Protein AF-A0AAD9PWH1-F1 (afdb_monomer_lite)

Foldseek 3Di:
DPPVVVVVVVVVVVVVVVVPPDDDDPPVVVVVVVVVVVVVVVVVVVVVVCCVPPVVVVVVVVVVVCCVVVVVVVVVVVVVVVVVVVVVVVVVVVVVVVVVVVVVVVVPCVVVLVVVVVVLVVVVVVVVVVVVVVVVPPPDPPDPPPDDDPPPPPPPPRCPWLAAPPPRDTDPDVVVSVVCCVPPPPPDDDPPPPDD

Radius of gyration: 59.29 Å; chains: 1; bounding box: 141×75×138 Å

Secondary structure (DSSP, 8-state):
--HHHHHHHHHHHHHHHHHT-----HHHHHHHHHHHHHHHHHHHHHHHHHHHHHHHHHHHHHHHHHHHHHHHHHHHHHHHHHHHHHHHHHHHHHHHHHHHHHHHHTT-HHHHHHHHHHHHHHHHHHHHHHHHHHHTT-----SS---S-------------EE-TTT--EESSHHHHHHHIIIII---SSSTTS--

InterPro domains:
  IPR013087 Zinc finger C2H2-type [PS00028] (164-185)
  IPR019320 BLOC-1-related complex subunit 8 [PF10167] (36-135)
  IPR019320 BLOC-1-related complex subunit 8 [PTHR21146] (42-141)

Structure (mmCIF, N/CA/C/O backbone):
data_AF-A0AAD9PWH1-F1
#
_entry.id   AF-A0AAD9PWH1-F1
#
loop_
_atom_site.group_PDB
_atom_site.id
_atom_site.type_symbol
_atom_site.label_atom_id
_atom_site.label_alt_id
_atom_site.label_comp_id
_atom_site.label_asym_id
_atom_site.label_entity_id
_atom_site.label_seq_id
_atom_site.pdbx_PDB_ins_code
_atom_site.Cartn_x
_atom_site.Cartn_y
_atom_site.Cartn_z
_atom_site.occupancy
_atom_site.B_iso_or_equiv
_atom_site.auth_seq_id
_atom_site.auth_comp_id
_atom_site.auth_asym_id
_atom_site.auth_atom_id
_atom_site.pdbx_PDB_model_num
ATOM 1 N N . MET A 1 1 ? 97.676 37.102 -51.996 1.00 52.62 1 MET A N 1
ATOM 2 C CA . MET A 1 1 ? 96.973 36.819 -53.266 1.00 52.62 1 MET A CA 1
ATOM 3 C C . MET A 1 1 ? 95.921 35.715 -53.074 1.00 52.62 1 MET A C 1
ATOM 5 O O . MET A 1 1 ? 95.992 34.700 -53.746 1.00 52.62 1 MET A O 1
ATOM 9 N N . ALA A 1 2 ? 94.963 35.883 -52.151 1.00 52.34 2 ALA A N 1
ATOM 10 C CA . ALA A 1 2 ? 93.937 34.863 -51.864 1.00 52.34 2 ALA A CA 1
ATOM 11 C C . ALA A 1 2 ? 92.522 35.247 -52.355 1.00 52.34 2 ALA A C 1
ATOM 13 O O . ALA A 1 2 ? 91.716 34.369 -52.619 1.00 52.34 2 ALA A O 1
ATOM 14 N N . GLY A 1 3 ? 92.236 36.540 -52.566 1.00 56.44 3 GLY A N 1
ATOM 15 C CA . GLY A 1 3 ? 90.885 37.001 -52.926 1.00 56.44 3 GLY A CA 1
ATOM 16 C C . GLY A 1 3 ? 90.514 36.927 -54.413 1.00 56.44 3 GLY A C 1
ATOM 17 O O . GLY A 1 3 ? 89.341 37.012 -54.747 1.00 56.44 3 GLY A O 1
ATOM 18 N N . ILE A 1 4 ? 91.476 36.765 -55.330 1.00 56.56 4 ILE A N 1
ATOM 19 C CA . ILE A 1 4 ? 91.169 36.709 -56.775 1.00 56.56 4 ILE A CA 1
ATOM 20 C C . ILE A 1 4 ? 90.640 35.317 -57.149 1.00 56.56 4 ILE A C 1
ATOM 22 O O . ILE A 1 4 ? 89.654 35.202 -57.869 1.00 56.56 4 ILE A O 1
ATOM 26 N N . THR A 1 5 ? 91.235 34.258 -56.602 1.00 59.22 5 THR A N 1
ATOM 27 C CA . THR A 1 5 ? 90.824 32.863 -56.817 1.00 59.22 5 THR A CA 1
ATOM 28 C C . THR A 1 5 ? 89.399 32.572 -56.346 1.00 59.22 5 THR A C 1
ATOM 30 O O . THR A 1 5 ? 88.688 31.850 -57.036 1.00 59.22 5 THR A O 1
ATOM 33 N N . GLU A 1 6 ? 88.954 33.178 -55.242 1.00 59.06 6 GLU A N 1
ATOM 34 C CA . GLU A 1 6 ? 87.592 33.010 -54.707 1.00 59.06 6 GLU A CA 1
ATOM 35 C C . GLU A 1 6 ? 86.519 33.687 -55.577 1.00 59.06 6 GLU A C 1
ATOM 37 O O . GLU A 1 6 ? 85.405 33.184 -55.714 1.00 59.06 6 GLU A O 1
ATOM 42 N N . ILE A 1 7 ? 86.859 34.802 -56.232 1.00 60.31 7 ILE A N 1
ATOM 43 C CA . ILE A 1 7 ? 85.944 35.502 -57.146 1.00 60.31 7 ILE A CA 1
ATOM 44 C C . ILE A 1 7 ? 85.762 34.703 -58.444 1.00 60.31 7 ILE A C 1
ATOM 46 O O . ILE A 1 7 ? 84.646 34.606 -58.957 1.00 60.31 7 ILE A O 1
ATOM 50 N N . TYR A 1 8 ? 86.832 34.094 -58.967 1.00 64.19 8 TYR A N 1
ATOM 51 C CA . TYR A 1 8 ? 86.749 33.263 -60.172 1.00 64.19 8 TYR A CA 1
ATOM 52 C C . TYR A 1 8 ? 86.008 31.942 -59.926 1.00 64.19 8 TYR A C 1
ATOM 54 O O . TYR A 1 8 ? 85.241 31.519 -60.792 1.00 64.19 8 TYR A O 1
ATOM 62 N N . THR A 1 9 ? 86.155 31.318 -58.752 1.00 65.75 9 THR A N 1
ATOM 63 C CA . THR A 1 9 ? 85.376 30.120 -58.395 1.00 65.75 9 THR A CA 1
ATOM 64 C C . THR A 1 9 ? 83.902 30.442 -58.161 1.00 65.75 9 THR A C 1
ATOM 66 O O . THR A 1 9 ? 83.045 29.720 -58.670 1.00 65.75 9 THR A O 1
ATOM 69 N N . ALA A 1 10 ? 83.579 31.558 -57.499 1.00 62.75 10 ALA A N 1
ATOM 70 C CA . ALA A 1 10 ? 82.193 32.000 -57.325 1.00 62.75 10 ALA A CA 1
ATOM 71 C C . ALA A 1 10 ? 81.518 32.356 -58.663 1.00 62.75 10 ALA A C 1
ATOM 73 O O . ALA A 1 10 ? 80.352 32.023 -58.883 1.00 62.75 10 ALA A O 1
ATOM 74 N N . LYS A 1 11 ? 82.256 32.977 -59.593 1.00 66.62 11 LYS A N 1
ATOM 75 C CA . LYS A 1 11 ? 81.757 33.265 -60.944 1.00 66.62 11 LYS A CA 1
ATOM 76 C C . LYS A 1 11 ? 81.529 31.989 -61.758 1.00 66.62 11 LYS A C 1
ATOM 78 O O . LYS A 1 11 ? 80.474 31.854 -62.364 1.00 66.62 11 LYS A O 1
ATOM 83 N N . ALA A 1 12 ? 82.444 31.020 -61.694 1.00 62.84 12 ALA A N 1
ATOM 84 C CA . ALA A 1 12 ? 82.275 29.725 -62.355 1.00 62.84 12 ALA A CA 1
ATOM 85 C C . ALA A 1 12 ? 81.075 28.924 -61.806 1.00 62.84 12 ALA A C 1
ATOM 87 O O . ALA A 1 12 ? 80.402 28.236 -62.570 1.00 62.84 12 ALA A O 1
ATOM 88 N N . MET A 1 13 ? 80.772 29.047 -60.508 1.00 62.62 13 MET A N 1
ATOM 89 C CA . MET A 1 13 ? 79.593 28.433 -59.879 1.00 62.62 13 MET A CA 1
ATOM 90 C C . MET A 1 13 ? 78.273 29.132 -60.250 1.00 62.62 13 MET A C 1
ATOM 92 O O . MET A 1 13 ? 77.245 28.475 -60.388 1.00 62.62 13 MET A O 1
ATOM 96 N N . LEU A 1 14 ? 78.275 30.454 -60.441 1.00 60.28 14 LEU A N 1
ATOM 97 C CA . LEU A 1 14 ? 77.092 31.191 -60.909 1.00 60.28 14 LEU A CA 1
ATOM 98 C C . LEU A 1 14 ? 76.838 30.986 -62.411 1.00 60.28 14 LEU A C 1
ATOM 100 O O . LEU A 1 14 ? 75.687 30.860 -62.830 1.00 60.28 14 LEU A O 1
ATOM 104 N N . ASP A 1 15 ? 77.899 30.905 -63.215 1.00 57.50 15 ASP A N 1
ATOM 105 C CA . ASP A 1 15 ? 77.801 30.681 -64.658 1.00 57.50 15 ASP A CA 1
ATOM 106 C C . ASP A 1 15 ? 77.398 29.228 -64.985 1.00 57.50 15 ASP A C 1
ATOM 108 O O . ASP A 1 15 ? 76.622 29.011 -65.920 1.00 57.50 15 ASP A O 1
ATOM 112 N N . SER A 1 16 ? 77.792 28.235 -64.171 1.00 56.09 16 SER A N 1
ATOM 113 C CA . SER A 1 16 ? 77.282 26.856 -64.286 1.00 56.09 16 SER A CA 1
ATOM 114 C C . SER A 1 16 ? 75.793 26.746 -63.934 1.00 56.09 16 SER A C 1
ATOM 116 O O . SER A 1 16 ? 75.057 26.011 -64.594 1.00 56.09 16 SER A O 1
ATOM 118 N N . HIS A 1 17 ? 75.303 27.551 -62.984 1.00 51.53 17 HIS A N 1
ATOM 119 C CA . HIS A 1 17 ? 73.871 27.658 -62.690 1.00 51.53 17 HIS A CA 1
ATOM 120 C C . HIS A 1 17 ? 73.062 28.336 -63.808 1.00 51.53 17 HIS A C 1
ATOM 122 O O . HIS A 1 17 ? 71.867 28.070 -63.939 1.00 51.53 17 HIS A O 1
ATOM 128 N N . ARG A 1 18 ? 73.687 29.178 -64.643 1.00 52.44 18 ARG A N 1
ATOM 129 C CA . ARG A 1 18 ? 73.018 29.878 -65.755 1.00 52.44 18 ARG A CA 1
ATOM 130 C C . ARG A 1 18 ? 73.062 29.104 -67.080 1.00 52.44 18 ARG A C 1
ATOM 132 O O . ARG A 1 18 ? 72.194 29.310 -67.925 1.00 52.44 18 ARG A O 1
ATOM 139 N N . ALA A 1 19 ? 74.024 28.193 -67.251 1.00 53.72 19 ALA A N 1
ATOM 140 C CA . ALA A 1 19 ? 74.192 27.374 -68.457 1.00 53.72 19 ALA A CA 1
ATOM 141 C C . ALA A 1 19 ? 73.288 26.123 -68.514 1.00 53.72 19 ALA A C 1
ATOM 143 O O . ALA A 1 19 ? 73.089 25.569 -69.592 1.00 53.72 19 ALA A O 1
ATOM 144 N N . HIS A 1 20 ? 72.652 25.726 -67.405 1.00 46.78 20 HIS A N 1
ATOM 145 C CA . HIS A 1 20 ? 71.568 24.728 -67.400 1.00 46.78 20 HIS A CA 1
ATOM 146 C C . HIS A 1 20 ? 70.178 25.348 -67.648 1.00 46.78 20 HIS A C 1
ATOM 148 O O . HIS A 1 20 ? 69.151 24.822 -67.229 1.00 46.78 20 HIS A O 1
ATOM 154 N N . GLY A 1 21 ? 70.139 26.470 -68.372 1.00 49.59 21 GLY A N 1
ATOM 155 C CA . GLY A 1 21 ? 68.934 27.114 -68.889 1.00 49.59 21 GLY A CA 1
ATOM 156 C C . GLY A 1 21 ? 68.448 26.522 -70.214 1.00 49.59 21 GLY A C 1
ATOM 157 O O . GLY A 1 21 ? 68.157 27.272 -71.141 1.00 49.59 21 GLY A O 1
ATOM 158 N N . ILE A 1 22 ? 68.341 25.196 -70.317 1.00 45.28 22 ILE A N 1
ATOM 159 C CA . ILE A 1 22 ? 67.485 24.556 -71.322 1.00 45.28 22 ILE A CA 1
ATOM 160 C C . ILE A 1 22 ? 66.354 23.901 -70.545 1.00 45.28 22 ILE A C 1
ATOM 162 O O . ILE A 1 22 ? 66.590 23.003 -69.748 1.00 45.28 22 ILE A O 1
ATOM 166 N N . ARG A 1 23 ? 65.134 24.400 -70.752 1.00 53.31 23 ARG A N 1
ATOM 167 C CA . ARG A 1 23 ? 63.893 23.773 -70.292 1.00 53.31 23 ARG A CA 1
ATOM 168 C C . ARG A 1 23 ? 63.649 22.519 -71.142 1.00 53.31 23 ARG A C 1
ATOM 170 O O . ARG A 1 23 ? 63.505 22.670 -72.355 1.00 53.31 23 ARG A O 1
ATOM 177 N N . PRO A 1 24 ? 63.477 21.339 -70.534 1.00 45.59 24 PRO A N 1
ATOM 178 C CA . PRO A 1 24 ? 62.511 20.373 -71.020 1.00 45.59 24 PRO A CA 1
ATOM 179 C C . PRO A 1 24 ? 61.389 20.230 -69.982 1.00 45.59 24 PRO A C 1
ATOM 181 O O . PRO A 1 24 ? 61.635 20.130 -68.785 1.00 45.59 24 PRO A O 1
ATOM 184 N N . ASP A 1 25 ? 60.151 20.266 -70.464 1.00 43.81 25 ASP A N 1
ATOM 185 C CA . ASP A 1 25 ? 58.929 19.900 -69.744 1.00 43.81 25 ASP A CA 1
ATOM 186 C C . ASP A 1 25 ? 58.563 20.662 -68.464 1.00 43.81 25 ASP A C 1
ATOM 188 O O . ASP A 1 25 ? 58.566 20.136 -67.353 1.00 43.81 25 ASP A O 1
ATOM 192 N N . LEU A 1 26 ? 58.009 21.865 -68.655 1.00 46.75 26 LEU A N 1
ATOM 193 C CA . LEU A 1 26 ? 57.017 22.377 -67.699 1.00 46.75 26 LEU A CA 1
ATOM 194 C C . LEU A 1 26 ? 55.697 21.573 -67.732 1.00 46.75 26 LEU A C 1
ATOM 196 O O . LEU A 1 26 ? 54.911 21.674 -66.802 1.00 46.75 26 LEU A O 1
ATOM 200 N N . ILE A 1 27 ? 55.476 20.744 -68.759 1.00 49.44 27 ILE A N 1
ATOM 201 C CA . ILE A 1 27 ? 54.270 19.913 -68.906 1.00 49.44 27 ILE A CA 1
ATOM 202 C C . ILE A 1 27 ? 54.349 18.655 -68.012 1.00 49.44 27 ILE A C 1
ATOM 204 O O . ILE A 1 27 ? 53.340 18.204 -67.475 1.00 49.44 27 ILE A O 1
ATOM 208 N N . GLY A 1 28 ? 55.552 18.116 -67.775 1.00 48.31 28 GLY A N 1
ATOM 209 C CA . GLY A 1 28 ? 55.762 16.907 -66.968 1.00 48.31 28 GLY A CA 1
ATOM 210 C C . GLY A 1 28 ? 55.656 17.134 -65.455 1.00 48.31 28 GLY A C 1
ATOM 211 O O . GLY A 1 28 ? 55.065 16.315 -64.750 1.00 48.31 28 GLY A O 1
ATOM 212 N N . LEU A 1 29 ? 56.164 18.261 -64.944 1.00 46.94 29 LEU A N 1
ATOM 213 C CA . LEU A 1 29 ? 56.149 18.556 -63.505 1.00 46.94 29 LEU A CA 1
ATOM 214 C C . LEU A 1 29 ? 54.744 18.932 -62.998 1.00 46.94 29 LEU A C 1
ATOM 216 O O . LEU A 1 29 ? 54.351 18.496 -61.916 1.00 46.94 29 LEU A O 1
ATOM 220 N N . GLU A 1 30 ? 53.953 19.647 -63.806 1.00 49.97 30 GLU A N 1
ATOM 221 C CA . GLU A 1 30 ? 52.526 19.872 -63.532 1.00 49.97 30 GLU A CA 1
ATOM 222 C C . GLU A 1 30 ? 51.733 18.560 -63.596 1.00 49.97 30 GLU A C 1
ATOM 224 O O . GLU A 1 30 ? 50.925 18.310 -62.707 1.00 49.97 30 GLU A O 1
ATOM 229 N N . SER A 1 31 ? 52.020 17.665 -64.554 1.00 50.72 31 SER A N 1
ATOM 230 C CA . SER A 1 31 ? 51.333 16.364 -64.645 1.00 50.72 31 SER A CA 1
ATOM 231 C C . SER A 1 31 ? 51.603 15.449 -63.438 1.00 50.72 31 SER A C 1
ATOM 233 O O . SER A 1 31 ? 50.682 14.815 -62.924 1.00 50.72 31 SER A O 1
ATOM 235 N N . SER A 1 32 ? 52.836 15.434 -62.911 1.00 56.06 32 SER A N 1
ATOM 236 C CA . SER A 1 32 ? 53.184 14.671 -61.704 1.00 56.06 32 SER A CA 1
ATOM 237 C C . SER A 1 32 ? 52.610 15.298 -60.427 1.00 56.06 32 SER A C 1
ATOM 239 O O . SER A 1 32 ? 52.271 14.575 -59.487 1.00 56.06 32 SER A O 1
ATOM 241 N N . SER A 1 33 ? 52.483 16.627 -60.369 1.00 64.62 33 SER A N 1
ATOM 242 C CA . SER A 1 33 ? 51.820 17.325 -59.258 1.00 64.62 33 SER A CA 1
ATOM 243 C C . SER A 1 33 ? 50.306 17.095 -59.289 1.00 64.62 33 SER A C 1
ATOM 245 O O . SER A 1 33 ? 49.687 16.844 -58.261 1.00 64.62 33 SER A O 1
ATOM 247 N N . GLN A 1 34 ? 49.703 17.097 -60.475 1.00 69.94 34 GLN A N 1
ATOM 248 C CA . GLN A 1 34 ? 48.269 16.891 -60.651 1.00 69.94 34 GLN A CA 1
ATOM 249 C C . GLN A 1 34 ? 47.856 15.437 -60.377 1.00 69.94 34 GLN A C 1
ATOM 251 O O . GLN A 1 34 ? 46.832 15.199 -59.735 1.00 69.94 34 GLN A O 1
ATOM 256 N N . GLU A 1 35 ? 48.672 14.461 -60.784 1.00 74.19 35 GLU A N 1
ATOM 257 C CA . GLU A 1 35 ? 48.450 13.045 -60.469 1.00 74.19 35 GLU A CA 1
ATOM 258 C C . GLU A 1 35 ? 48.578 12.775 -58.961 1.00 74.19 35 GLU A C 1
ATOM 260 O O . GLU A 1 35 ? 47.762 12.058 -58.378 1.00 74.19 35 GLU A O 1
ATOM 265 N N . THR A 1 36 ? 49.557 13.384 -58.283 1.00 77.44 36 THR A N 1
ATOM 266 C CA . THR A 1 36 ? 49.695 13.237 -56.823 1.00 77.44 36 THR A CA 1
ATOM 267 C C . THR A 1 36 ? 48.545 13.907 -56.071 1.00 77.44 36 THR A C 1
ATOM 269 O O . THR A 1 36 ? 47.989 13.306 -55.149 1.00 77.44 36 THR A O 1
ATOM 272 N N . GLU A 1 37 ? 48.095 15.087 -56.500 1.00 79.56 37 GLU A N 1
ATOM 273 C CA . GLU A 1 37 ? 46.901 15.738 -55.951 1.00 79.56 37 GLU A CA 1
ATOM 274 C C . GLU A 1 37 ? 45.624 14.916 -56.159 1.00 79.56 37 GLU A C 1
ATOM 276 O O . GLU A 1 37 ? 44.813 14.787 -55.234 1.00 79.56 37 GLU A O 1
ATOM 281 N N . TYR A 1 38 ? 45.449 14.320 -57.342 1.00 85.12 38 TYR A N 1
ATOM 282 C CA . TYR A 1 38 ? 44.316 13.447 -57.636 1.00 85.12 38 TYR A CA 1
ATOM 283 C C . TYR A 1 38 ? 44.314 12.206 -56.737 1.00 85.12 38 TYR A C 1
ATOM 285 O O . TYR A 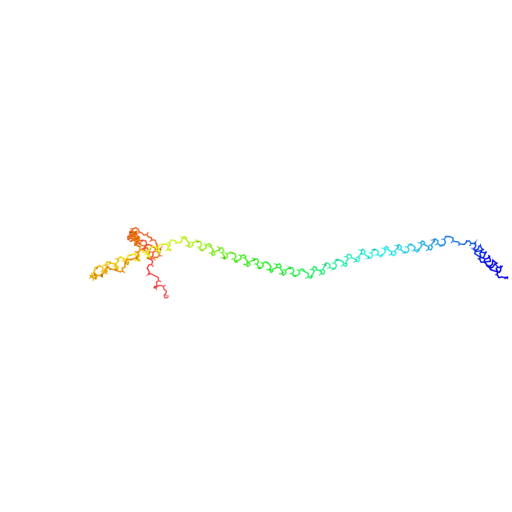1 38 ? 43.279 11.855 -56.160 1.00 85.12 38 TYR A O 1
ATOM 293 N N . ARG A 1 39 ? 45.478 11.578 -56.530 1.00 80.62 39 ARG A N 1
ATOM 294 C CA . ARG A 1 39 ? 45.620 10.430 -55.622 1.00 80.62 39 ARG A CA 1
ATOM 295 C C . ARG A 1 39 ? 45.306 10.800 -54.174 1.00 80.62 39 ARG A C 1
ATOM 297 O O . ARG A 1 39 ? 44.499 10.112 -53.554 1.00 80.62 39 ARG A O 1
ATOM 304 N N . LEU A 1 40 ? 45.826 11.923 -53.677 1.00 85.56 40 LEU A N 1
ATOM 305 C CA . LEU A 1 40 ? 45.531 12.421 -52.327 1.00 85.56 40 LEU A CA 1
ATOM 306 C C . LEU A 1 40 ? 44.056 12.802 -52.144 1.00 85.56 40 LEU A C 1
ATOM 308 O O . LEU A 1 40 ? 43.506 12.686 -51.048 1.00 85.56 40 LEU A O 1
ATOM 312 N N . ARG A 1 41 ? 43.397 13.301 -53.195 1.00 86.81 41 ARG A N 1
ATOM 313 C CA . ARG A 1 41 ? 41.958 13.595 -53.167 1.00 86.81 41 ARG A CA 1
ATOM 314 C C . ARG A 1 41 ? 41.131 12.314 -53.135 1.00 86.81 41 ARG A C 1
ATOM 316 O O . ARG A 1 41 ? 40.163 12.244 -52.382 1.00 86.81 41 ARG A O 1
ATOM 323 N N . ARG A 1 42 ? 41.531 11.299 -53.903 1.00 87.00 42 ARG A N 1
ATOM 324 C CA . ARG A 1 42 ? 40.898 9.976 -53.904 1.00 87.00 42 ARG A CA 1
ATOM 325 C C . ARG A 1 42 ? 41.053 9.269 -52.558 1.00 87.00 42 ARG A C 1
ATOM 327 O O . ARG A 1 42 ? 40.078 8.724 -52.061 1.00 87.00 42 ARG A O 1
ATOM 334 N N . GLU A 1 43 ? 42.239 9.304 -51.957 1.00 87.88 43 GLU A N 1
ATOM 335 C CA . GLU A 1 43 ? 42.493 8.712 -50.636 1.00 87.88 43 GLU A CA 1
ATOM 336 C C . GLU A 1 43 ? 41.648 9.379 -49.549 1.00 87.88 43 GLU A C 1
ATOM 338 O O . GLU A 1 43 ? 40.930 8.684 -48.836 1.00 87.88 43 GLU A O 1
ATOM 343 N N . ARG A 1 44 ? 41.606 10.717 -49.514 1.00 87.12 44 ARG A N 1
ATOM 344 C CA . ARG A 1 44 ? 40.727 11.459 -48.595 1.00 87.12 44 ARG A CA 1
ATOM 345 C C . ARG A 1 44 ? 39.246 11.152 -48.806 1.00 87.12 44 ARG A C 1
ATOM 347 O O . ARG A 1 44 ? 38.493 11.047 -47.845 1.00 87.12 44 ARG A O 1
ATOM 354 N N . PHE A 1 45 ? 38.807 10.991 -50.054 1.00 90.81 45 PHE A N 1
ATOM 355 C CA . PHE A 1 45 ? 37.427 10.609 -50.355 1.00 90.81 45 PHE A CA 1
ATOM 356 C C . PHE A 1 45 ? 37.092 9.206 -49.829 1.00 90.81 45 PHE A C 1
ATOM 358 O O . PHE A 1 45 ? 36.045 9.015 -49.214 1.00 90.81 45 PHE A O 1
ATOM 365 N N . LEU A 1 46 ? 37.993 8.239 -50.016 1.00 90.50 46 LEU A N 1
ATOM 366 C CA . LEU A 1 46 ? 37.823 6.873 -49.518 1.00 90.50 46 LEU A CA 1
ATOM 367 C C . LEU A 1 46 ? 37.873 6.800 -47.986 1.00 90.50 46 LEU A C 1
ATOM 369 O O . LEU A 1 46 ? 37.080 6.078 -47.388 1.00 90.50 46 LEU A O 1
ATOM 373 N N . GLU A 1 47 ? 38.747 7.575 -47.346 1.00 86.62 47 GLU A N 1
ATOM 374 C CA . GLU A 1 47 ? 38.831 7.692 -45.886 1.00 86.62 47 GLU A CA 1
ATOM 375 C C . GLU A 1 47 ? 37.563 8.318 -45.289 1.00 86.62 47 GLU A C 1
ATOM 377 O O . GLU A 1 47 ? 37.019 7.822 -44.298 1.00 86.62 47 GLU A O 1
ATOM 382 N N . ASN A 1 48 ? 37.029 9.357 -45.935 1.00 84.62 48 ASN A N 1
ATOM 383 C CA . ASN A 1 48 ? 35.758 9.958 -45.545 1.00 84.62 48 ASN A CA 1
ATOM 384 C C . ASN A 1 48 ? 34.606 8.962 -45.682 1.00 84.62 48 ASN A C 1
ATOM 386 O O . ASN A 1 48 ? 33.792 8.860 -44.770 1.00 84.62 48 ASN A O 1
ATOM 390 N N . ILE A 1 49 ? 34.554 8.183 -46.768 1.00 84.75 49 ILE A N 1
ATOM 391 C CA . ILE A 1 49 ? 33.560 7.112 -46.927 1.00 84.75 49 ILE A CA 1
ATOM 392 C C . ILE A 1 49 ? 33.714 6.061 -45.824 1.00 84.75 49 ILE A C 1
ATOM 394 O O . ILE A 1 49 ? 32.722 5.679 -45.208 1.00 84.75 49 ILE A O 1
ATOM 398 N N . HIS A 1 50 ? 34.937 5.612 -45.539 1.00 83.12 50 HIS A N 1
ATOM 399 C CA . HIS A 1 50 ? 35.197 4.641 -44.478 1.00 83.12 50 HIS A CA 1
ATOM 400 C C . HIS A 1 50 ? 34.709 5.156 -43.118 1.00 83.12 50 HIS A C 1
ATOM 402 O O . HIS A 1 50 ? 33.999 4.450 -42.407 1.00 83.12 50 HIS A O 1
ATOM 408 N N . THR A 1 51 ? 35.017 6.409 -42.789 1.00 79.25 51 THR A N 1
ATOM 409 C CA . THR A 1 51 ? 34.578 7.056 -41.546 1.00 79.25 51 THR A CA 1
ATOM 410 C C . THR A 1 51 ? 33.056 7.196 -41.506 1.00 79.25 51 THR A C 1
ATOM 412 O O . THR A 1 51 ? 32.426 6.827 -40.517 1.00 79.25 51 THR A O 1
ATOM 415 N N . MET A 1 52 ? 32.445 7.646 -42.607 1.00 77.94 52 MET A N 1
ATOM 416 C CA . MET A 1 52 ? 30.994 7.796 -42.735 1.00 77.94 52 MET A CA 1
ATOM 417 C C . MET A 1 52 ? 30.234 6.475 -42.619 1.00 77.94 52 MET A C 1
ATOM 419 O O . MET A 1 52 ? 29.098 6.490 -42.162 1.00 77.94 52 MET A O 1
ATOM 423 N N . LEU A 1 53 ? 30.814 5.349 -43.037 1.00 78.38 53 LEU A N 1
ATOM 424 C CA . LEU A 1 53 ? 30.149 4.042 -42.997 1.00 78.38 53 LEU A CA 1
ATOM 425 C C . LEU A 1 53 ? 30.435 3.269 -41.699 1.00 78.38 53 LEU A C 1
ATOM 427 O O . LEU A 1 53 ? 29.557 2.574 -41.180 1.00 78.38 53 LEU A O 1
ATOM 431 N N . ASN A 1 54 ? 31.647 3.384 -41.156 1.00 82.62 54 ASN A N 1
ATOM 432 C CA . ASN A 1 54 ? 32.083 2.597 -40.006 1.00 82.62 54 ASN A CA 1
ATOM 433 C C . ASN A 1 54 ? 31.655 3.213 -38.666 1.00 82.62 54 ASN A C 1
ATOM 435 O O . ASN A 1 54 ? 31.072 2.524 -37.830 1.00 82.62 54 ASN A O 1
ATOM 439 N N . GLU A 1 55 ? 31.872 4.516 -38.467 1.00 83.31 55 GLU A N 1
ATOM 440 C CA . GLU A 1 55 ? 31.540 5.195 -37.207 1.00 83.31 55 GLU A CA 1
ATOM 441 C C . GLU A 1 55 ? 30.058 5.090 -36.801 1.00 83.31 55 GLU A C 1
ATOM 443 O O . GLU A 1 55 ? 29.797 4.785 -35.632 1.00 83.31 55 GLU A O 1
ATOM 448 N N . PRO A 1 56 ? 29.057 5.244 -37.698 1.00 83.38 56 PRO A N 1
ATOM 449 C CA . PRO A 1 56 ? 27.666 5.040 -37.295 1.00 83.38 56 PRO A CA 1
ATOM 450 C C . PRO A 1 56 ? 27.376 3.582 -36.921 1.00 83.38 56 PRO A C 1
ATOM 452 O O . PRO A 1 56 ? 26.614 3.339 -35.987 1.00 83.38 56 PRO A O 1
ATOM 455 N N . SER A 1 57 ? 28.013 2.614 -37.589 1.00 87.88 57 SER A N 1
ATOM 456 C CA . SER A 1 57 ? 27.865 1.185 -37.286 1.00 87.88 57 SER A CA 1
ATOM 457 C C . SER A 1 57 ? 28.426 0.849 -35.898 1.00 87.88 57 SER A C 1
ATOM 459 O O . SER A 1 57 ? 27.772 0.173 -35.100 1.00 87.88 57 SER A O 1
ATOM 461 N N . VAL A 1 58 ? 29.602 1.388 -35.561 1.00 88.38 58 VAL A N 1
ATOM 462 C CA . VAL A 1 58 ? 30.222 1.245 -34.232 1.00 88.38 58 VAL A CA 1
ATOM 463 C C . VAL A 1 58 ? 29.401 1.965 -33.157 1.00 88.38 58 VAL A C 1
ATOM 465 O O . VAL A 1 58 ? 29.211 1.429 -32.062 1.00 88.38 58 VAL A O 1
ATOM 468 N N . GLY A 1 59 ? 28.876 3.155 -33.458 1.00 88.62 59 GLY A N 1
ATOM 469 C CA . GLY A 1 59 ? 27.983 3.898 -32.569 1.00 88.62 59 GLY A CA 1
ATOM 470 C C . GLY A 1 59 ? 26.709 3.117 -32.241 1.00 88.62 59 GLY A C 1
ATOM 471 O O . GLY A 1 59 ? 26.377 2.943 -31.067 1.00 88.62 59 GLY A O 1
ATOM 472 N N . LEU A 1 60 ? 26.044 2.569 -33.262 1.00 90.31 60 LEU A N 1
ATOM 473 C CA . LEU A 1 60 ? 24.856 1.723 -33.109 1.00 90.31 60 LEU A CA 1
ATOM 474 C C . LEU A 1 60 ? 25.147 0.470 -32.279 1.00 90.31 60 LEU A C 1
ATOM 476 O O . LEU A 1 60 ? 24.367 0.145 -31.386 1.00 90.31 60 LEU A O 1
ATOM 480 N N . TYR A 1 61 ? 26.287 -0.189 -32.500 1.00 92.81 61 TYR A N 1
ATOM 481 C CA . TYR A 1 61 ? 26.698 -1.344 -31.700 1.00 92.81 61 TYR A CA 1
ATOM 482 C C . TYR A 1 61 ? 26.874 -0.993 -30.213 1.00 92.81 61 TYR A C 1
ATOM 484 O O . TYR A 1 61 ? 26.406 -1.721 -29.337 1.00 92.81 61 TYR A O 1
ATOM 492 N N . ARG A 1 62 ? 27.490 0.156 -29.899 1.00 94.12 62 ARG A N 1
ATOM 493 C CA . ARG A 1 62 ? 27.639 0.623 -28.507 1.00 94.12 62 ARG A CA 1
ATOM 494 C C . ARG A 1 62 ? 26.292 0.922 -27.853 1.00 94.12 62 ARG A C 1
ATOM 496 O O . ARG A 1 62 ? 26.099 0.573 -26.689 1.00 94.12 62 ARG A O 1
ATOM 503 N N . VAL A 1 63 ? 25.362 1.531 -28.591 1.00 95.44 63 VAL A N 1
ATOM 504 C CA . VAL A 1 63 ? 23.992 1.774 -28.113 1.00 95.44 63 VAL A CA 1
ATOM 505 C C . VAL A 1 63 ? 23.273 0.452 -27.864 1.00 95.44 63 VAL A C 1
ATOM 507 O O . VAL A 1 63 ? 22.708 0.265 -26.789 1.00 95.44 63 VAL A O 1
ATOM 510 N N . GLN A 1 64 ? 23.338 -0.488 -28.808 1.00 95.69 64 GLN A N 1
ATOM 511 C CA . GLN A 1 64 ? 22.727 -1.808 -28.671 1.00 95.69 64 GLN A CA 1
ATOM 512 C C . GLN A 1 64 ? 23.256 -2.543 -27.436 1.00 95.69 64 GLN A C 1
ATOM 514 O O . GLN A 1 64 ? 22.471 -3.068 -26.647 1.00 95.69 64 GLN A O 1
ATOM 519 N N . GLU A 1 65 ? 24.571 -2.547 -27.229 1.00 96.31 65 GLU A N 1
ATOM 520 C CA . GLU A 1 65 ? 25.185 -3.209 -26.081 1.00 96.31 65 GLU A CA 1
ATOM 521 C C . GLU A 1 65 ? 24.825 -2.518 -24.757 1.00 96.31 65 GLU A C 1
ATOM 523 O O . GLU A 1 65 ? 24.552 -3.197 -23.765 1.00 96.31 65 GLU A O 1
ATOM 528 N N . HIS A 1 66 ? 24.755 -1.182 -24.733 1.00 97.06 66 HIS A N 1
ATOM 529 C CA . HIS A 1 66 ? 24.273 -0.446 -23.564 1.00 97.06 66 HIS A CA 1
ATOM 530 C C . HIS A 1 66 ? 22.819 -0.803 -23.241 1.00 97.06 66 HIS A C 1
ATOM 532 O O . HIS A 1 66 ? 22.519 -1.151 -22.102 1.00 97.06 66 HIS A O 1
ATOM 538 N N . VAL A 1 67 ? 21.925 -0.781 -24.234 1.00 97.62 67 VAL A N 1
ATOM 539 C CA . VAL A 1 67 ? 20.519 -1.169 -24.055 1.00 97.62 67 VAL A CA 1
ATOM 540 C C . VAL A 1 67 ? 20.432 -2.603 -23.535 1.00 97.62 67 VAL A C 1
ATOM 542 O O . VAL A 1 67 ? 19.745 -2.850 -22.549 1.00 97.62 67 VAL A O 1
ATOM 545 N N . ARG A 1 68 ? 21.186 -3.540 -24.118 1.00 97.06 68 ARG A N 1
ATOM 546 C CA . ARG A 1 68 ? 21.195 -4.948 -23.700 1.00 97.06 68 ARG A CA 1
ATOM 547 C C . ARG A 1 68 ? 21.638 -5.137 -22.244 1.00 97.06 68 ARG A C 1
ATOM 549 O O . ARG A 1 68 ? 21.115 -6.019 -21.570 1.00 97.06 68 ARG A O 1
ATOM 556 N N . ARG A 1 69 ? 22.584 -4.330 -21.750 1.00 96.12 69 ARG A N 1
ATOM 557 C CA . ARG A 1 69 ? 23.081 -4.394 -20.361 1.00 96.12 69 ARG A CA 1
ATOM 558 C C . ARG A 1 69 ? 22.179 -3.669 -19.361 1.00 96.12 69 ARG A C 1
ATOM 560 O O . ARG A 1 69 ? 21.997 -4.160 -18.247 1.00 96.12 69 ARG A O 1
ATOM 567 N N . SER A 1 70 ? 21.646 -2.510 -19.741 1.00 97.19 70 SER A N 1
ATOM 568 C CA . SER A 1 70 ? 20.887 -1.626 -18.848 1.00 97.19 70 SER A CA 1
ATOM 569 C C . SER A 1 70 ? 19.409 -2.008 -18.750 1.00 97.19 70 SER A C 1
ATOM 571 O O . SER A 1 70 ? 18.809 -1.884 -17.684 1.00 97.19 70 SER A O 1
ATOM 573 N N . LEU A 1 71 ? 18.807 -2.485 -19.845 1.00 97.56 71 LEU A N 1
ATOM 574 C CA . LEU A 1 71 ? 17.370 -2.753 -19.911 1.00 97.56 71 LEU A CA 1
ATOM 575 C C . LEU A 1 71 ? 16.900 -3.841 -18.928 1.00 97.56 71 LEU A C 1
ATOM 577 O O . LEU A 1 71 ? 15.891 -3.595 -18.270 1.00 97.56 71 LEU A O 1
ATOM 581 N N . PRO A 1 72 ? 17.594 -4.987 -18.749 1.00 97.25 72 PRO A N 1
ATOM 582 C CA . PRO A 1 72 ? 17.167 -6.001 -17.780 1.00 97.25 72 PRO A CA 1
ATOM 583 C C . PRO A 1 72 ? 17.098 -5.451 -16.351 1.00 97.25 72 PRO A C 1
ATOM 585 O O . PRO A 1 72 ? 16.084 -5.604 -15.682 1.00 97.25 72 PRO A O 1
ATOM 588 N N . GLN A 1 73 ? 18.121 -4.697 -15.933 1.00 96.88 73 GLN A N 1
ATOM 589 C CA . GLN A 1 73 ? 18.155 -4.066 -14.609 1.00 96.88 73 GLN A CA 1
ATOM 590 C C . GLN A 1 73 ? 16.996 -3.078 -14.426 1.00 96.88 73 GLN A C 1
ATOM 592 O O . GLN A 1 73 ? 16.393 -3.008 -13.357 1.00 96.88 73 GLN A O 1
ATOM 597 N N . LEU A 1 74 ? 16.658 -2.321 -15.474 1.00 97.75 74 LEU A N 1
ATOM 598 C CA . LEU A 1 74 ? 15.539 -1.383 -15.435 1.00 97.75 74 LEU A CA 1
ATOM 599 C C . LEU A 1 74 ? 14.186 -2.103 -15.339 1.00 97.75 74 LEU A C 1
ATOM 601 O O . LEU A 1 74 ? 13.292 -1.634 -14.634 1.00 97.75 74 LEU A O 1
ATOM 605 N N . VAL A 1 75 ? 14.032 -3.240 -16.022 1.00 98.31 75 VAL A N 1
ATOM 606 C CA . VAL A 1 75 ? 12.832 -4.083 -15.928 1.00 98.31 75 VAL A CA 1
ATOM 607 C C . VAL A 1 75 ? 12.685 -4.644 -14.516 1.00 98.31 75 VAL A C 1
ATOM 609 O O . VAL A 1 75 ? 11.608 -4.507 -13.936 1.00 98.31 75 VAL A O 1
ATOM 612 N N . ASP A 1 76 ? 13.757 -5.175 -13.928 1.00 97.81 76 ASP A N 1
ATOM 613 C CA . ASP A 1 76 ? 13.740 -5.697 -12.557 1.00 97.81 76 ASP A CA 1
ATOM 614 C C . ASP A 1 76 ? 13.337 -4.610 -11.556 1.00 97.81 76 ASP A C 1
ATOM 616 O O . ASP A 1 76 ? 12.445 -4.807 -10.729 1.00 97.81 76 ASP A O 1
ATOM 620 N N . LYS A 1 77 ? 13.918 -3.411 -11.690 1.00 97.94 77 LYS A N 1
ATOM 621 C CA . LYS A 1 77 ? 13.576 -2.253 -10.852 1.00 97.94 77 LYS A CA 1
ATOM 622 C C . LYS A 1 77 ? 12.131 -1.805 -11.034 1.00 97.94 77 LYS A C 1
ATOM 624 O O . LYS A 1 77 ? 11.473 -1.443 -10.061 1.00 97.94 77 LYS A O 1
ATOM 629 N N . LYS A 1 78 ? 11.606 -1.855 -12.260 1.00 98.25 78 LYS A N 1
ATOM 630 C CA . LYS A 1 78 ? 10.198 -1.549 -12.534 1.00 98.25 78 LYS A CA 1
ATOM 631 C C . LYS A 1 78 ? 9.267 -2.554 -11.851 1.00 98.25 78 LYS A C 1
ATOM 633 O O . LYS A 1 78 ? 8.276 -2.136 -11.257 1.00 98.25 78 LYS A O 1
ATOM 638 N N . VAL A 1 79 ? 9.581 -3.848 -11.913 1.00 98.25 79 VAL A N 1
ATOM 639 C CA . VAL A 1 79 ? 8.800 -4.902 -11.245 1.00 98.25 79 VAL A CA 1
ATOM 640 C C . VAL A 1 79 ? 8.855 -4.735 -9.725 1.00 98.25 79 VAL A C 1
ATOM 642 O O . VAL A 1 79 ? 7.819 -4.780 -9.063 1.00 98.25 79 VAL A O 1
ATOM 645 N N . GLU A 1 80 ? 10.039 -4.471 -9.170 1.00 98.31 80 GLU A N 1
ATOM 646 C CA . GLU A 1 80 ? 10.226 -4.183 -7.745 1.00 98.31 80 GLU A CA 1
ATOM 647 C C . GLU A 1 80 ? 9.368 -2.989 -7.301 1.00 98.31 80 GLU A C 1
ATOM 649 O O . GLU A 1 80 ? 8.595 -3.096 -6.347 1.00 98.31 80 GLU A O 1
ATOM 654 N N . MET A 1 81 ? 9.419 -1.880 -8.045 1.00 98.25 81 MET A N 1
ATOM 655 C CA . MET A 1 81 ? 8.616 -0.687 -7.776 1.00 98.25 81 MET A CA 1
ATOM 656 C C . MET A 1 81 ? 7.110 -0.979 -7.824 1.00 98.25 81 MET A C 1
ATOM 658 O O . MET A 1 81 ? 6.369 -0.515 -6.960 1.00 98.25 81 MET A O 1
ATOM 662 N N . GLN A 1 82 ? 6.643 -1.771 -8.793 1.00 98.31 82 GLN A N 1
ATOM 663 C CA . GLN A 1 82 ? 5.232 -2.164 -8.889 1.00 98.31 82 GLN A CA 1
ATOM 664 C C . GLN A 1 82 ? 4.781 -3.016 -7.698 1.00 98.31 82 GLN A C 1
ATOM 666 O O . GLN A 1 82 ? 3.673 -2.834 -7.195 1.00 98.31 82 GLN A O 1
ATOM 671 N N . ASN A 1 83 ? 5.630 -3.926 -7.223 1.00 98.19 83 ASN A N 1
ATOM 672 C CA . ASN A 1 83 ? 5.327 -4.745 -6.050 1.00 98.19 83 ASN A CA 1
ATOM 673 C C . ASN A 1 83 ? 5.282 -3.902 -4.771 1.00 98.19 83 ASN A C 1
ATOM 675 O O . ASN A 1 83 ? 4.371 -4.063 -3.959 1.00 98.19 83 ASN A O 1
ATOM 679 N N . LEU A 1 84 ? 6.230 -2.975 -4.612 1.00 98.19 84 LEU A N 1
ATOM 680 C CA . LEU A 1 84 ? 6.231 -2.027 -3.500 1.00 98.19 84 LEU A CA 1
ATOM 681 C C . LEU A 1 84 ? 4.986 -1.145 -3.520 1.00 98.19 84 LEU A C 1
ATOM 683 O O . LEU A 1 84 ? 4.358 -0.967 -2.481 1.00 98.19 84 LEU A O 1
ATOM 687 N N . HIS A 1 85 ? 4.593 -0.653 -4.693 1.00 98.25 85 HIS A N 1
ATOM 688 C CA . HIS A 1 85 ? 3.391 0.155 -4.845 1.00 98.25 85 HIS A CA 1
ATOM 689 C C . HIS A 1 85 ? 2.139 -0.597 -4.378 1.00 98.25 85 HIS A C 1
ATOM 691 O O . HIS A 1 85 ? 1.438 -0.105 -3.500 1.00 98.25 85 HIS A O 1
ATOM 697 N N . LYS A 1 86 ? 1.936 -1.836 -4.846 1.00 97.88 86 LYS A N 1
ATOM 698 C CA . LYS A 1 86 ? 0.819 -2.687 -4.399 1.00 97.88 86 LYS A CA 1
ATOM 699 C C . LYS A 1 86 ? 0.822 -2.919 -2.889 1.00 97.88 86 LYS A C 1
ATOM 701 O O . LYS A 1 86 ? -0.234 -2.944 -2.264 1.00 97.88 86 LYS A O 1
ATOM 706 N N . LYS A 1 87 ? 2.004 -3.102 -2.292 1.00 98.19 87 LYS A N 1
ATOM 707 C CA . LYS A 1 87 ? 2.133 -3.281 -0.841 1.00 98.19 87 LYS A CA 1
ATOM 708 C C . LYS A 1 87 ? 1.718 -2.018 -0.088 1.00 98.19 87 LYS A C 1
ATOM 710 O O . LYS A 1 87 ? 0.979 -2.124 0.884 1.00 98.19 87 LYS A O 1
ATOM 715 N N . VAL A 1 88 ? 2.174 -0.850 -0.541 1.00 98.44 88 VAL A N 1
ATOM 716 C CA . VAL A 1 88 ? 1.807 0.443 0.052 1.00 98.44 88 VAL A CA 1
ATOM 717 C C . VAL A 1 88 ? 0.304 0.678 -0.063 1.00 98.44 88 VAL A C 1
ATOM 719 O O . VAL A 1 88 ? -0.326 1.012 0.937 1.00 98.44 88 VAL A O 1
ATOM 722 N N . GLU A 1 89 ? -0.282 0.435 -1.236 1.00 98.06 89 GLU A N 1
ATOM 723 C CA . GLU A 1 89 ? -1.730 0.532 -1.434 1.00 98.06 89 GLU A CA 1
ATOM 724 C C . GLU A 1 89 ? -2.485 -0.393 -0.475 1.00 98.06 89 GLU A C 1
ATOM 726 O O . GLU A 1 89 ? -3.354 0.081 0.249 1.00 98.06 89 GLU A O 1
ATOM 731 N N . GLY A 1 90 ? -2.104 -1.674 -0.386 1.00 97.75 90 GLY A N 1
ATOM 732 C CA . GLY A 1 90 ? -2.708 -2.629 0.551 1.00 97.75 90 GLY A CA 1
ATOM 733 C C . GLY A 1 90 ? -2.665 -2.140 2.000 1.00 97.75 90 GLY A C 1
ATOM 734 O O . GLY A 1 90 ? -3.694 -2.091 2.666 1.00 97.75 90 GLY A O 1
ATOM 735 N N . THR A 1 91 ? -1.504 -1.664 2.460 1.00 97.62 91 THR A N 1
ATOM 736 C CA . THR A 1 91 ? -1.390 -1.100 3.814 1.00 97.62 91 THR A CA 1
ATOM 737 C C . THR A 1 91 ? -2.216 0.171 4.005 1.00 97.62 91 THR A C 1
ATOM 739 O O . THR A 1 91 ? -2.744 0.393 5.090 1.00 97.62 91 THR A O 1
ATOM 742 N N . SER A 1 92 ? -2.362 1.001 2.967 1.00 97.88 92 SER A N 1
ATOM 743 C CA . SER A 1 92 ? -3.204 2.200 3.026 1.00 97.88 92 SER A CA 1
ATOM 744 C C . SER A 1 92 ? -4.673 1.820 3.200 1.00 97.88 92 SER A C 1
ATOM 746 O O . SER A 1 92 ? -5.350 2.389 4.053 1.00 97.88 92 SER A O 1
ATOM 748 N N . TYR A 1 93 ? -5.145 0.811 2.460 1.00 98.19 93 TYR A N 1
ATOM 749 C CA . TYR A 1 93 ? -6.505 0.290 2.606 1.00 98.19 93 TYR A CA 1
ATOM 750 C C . TYR A 1 93 ? -6.764 -0.252 4.016 1.00 98.19 93 TYR A C 1
ATOM 752 O O . TYR A 1 93 ? -7.788 0.085 4.613 1.00 98.19 93 TYR A O 1
ATOM 760 N N . ASP A 1 94 ? -5.834 -1.029 4.577 1.00 98.00 94 ASP A N 1
ATOM 761 C CA . ASP A 1 94 ? -5.961 -1.570 5.937 1.00 98.00 94 ASP A CA 1
ATOM 762 C C . ASP A 1 94 ? -6.033 -0.457 6.996 1.00 98.00 94 ASP A C 1
ATOM 764 O O . ASP A 1 94 ? -6.845 -0.515 7.927 1.00 98.00 94 ASP A O 1
ATOM 768 N N . VAL A 1 95 ? -5.210 0.588 6.848 1.00 98.12 95 VAL A N 1
ATOM 769 C CA . VAL A 1 95 ? -5.207 1.754 7.744 1.00 98.12 95 VAL A CA 1
ATOM 770 C C . VAL A 1 95 ? -6.514 2.531 7.633 1.00 98.12 95 VAL A C 1
ATOM 772 O O . VAL A 1 95 ? -7.121 2.846 8.656 1.00 98.12 95 VAL A O 1
ATOM 775 N N . GLU A 1 96 ? -6.989 2.813 6.420 1.00 97.62 96 GLU A N 1
ATOM 776 C CA . GLU A 1 96 ? -8.264 3.502 6.211 1.00 97.62 96 GLU A CA 1
ATOM 777 C C . GLU A 1 96 ? -9.446 2.707 6.767 1.00 97.62 96 GLU A C 1
ATOM 779 O O . GLU A 1 96 ? -10.355 3.281 7.371 1.00 97.62 96 GLU A O 1
ATOM 784 N N . TYR A 1 97 ? -9.438 1.386 6.587 1.00 97.88 97 TYR A N 1
ATOM 785 C CA . TYR A 1 97 ? -10.462 0.507 7.138 1.00 97.88 97 TYR A CA 1
ATOM 786 C C . TYR A 1 97 ? -10.446 0.516 8.671 1.00 97.88 97 TYR A C 1
ATOM 788 O O . TYR A 1 97 ? -11.491 0.673 9.311 1.00 97.88 97 TYR A O 1
ATOM 796 N N . SER A 1 98 ? -9.257 0.424 9.267 1.00 97.56 98 SER A N 1
ATOM 797 C CA . SER A 1 98 ? -9.078 0.503 10.718 1.00 97.56 98 SER A CA 1
ATOM 798 C C . SER A 1 98 ? -9.547 1.853 11.265 1.00 97.56 98 SER A C 1
ATOM 800 O O . SER A 1 98 ? -10.268 1.899 12.260 1.00 97.56 98 SER A O 1
ATOM 802 N N . LEU A 1 99 ? -9.217 2.953 10.581 1.00 96.88 99 LEU A N 1
ATOM 803 C CA . LEU A 1 99 ? -9.654 4.300 10.946 1.00 96.88 99 LEU A CA 1
ATOM 804 C C . LEU A 1 99 ? -11.182 4.415 10.928 1.00 96.88 99 LEU A C 1
ATOM 806 O O . LEU A 1 99 ? -11.772 4.859 11.911 1.00 96.88 99 LEU A O 1
ATOM 810 N N . LYS A 1 100 ? -11.826 3.972 9.840 1.00 95.94 100 LYS A N 1
ATOM 811 C CA . LYS A 1 100 ? -13.293 3.962 9.714 1.00 95.94 100 LYS A CA 1
ATOM 812 C C . LYS A 1 100 ? -13.940 3.134 10.822 1.00 95.94 100 LYS A C 1
ATOM 814 O O . LYS A 1 100 ? -14.934 3.561 11.404 1.00 95.94 100 LYS A O 1
ATOM 819 N N . THR A 1 101 ? -13.349 1.987 11.154 1.00 95.19 101 THR A N 1
ATOM 820 C CA . THR A 1 101 ? -13.820 1.126 12.245 1.00 95.19 101 THR A CA 1
ATOM 821 C C . THR A 1 101 ? -13.768 1.867 13.581 1.00 95.19 101 THR A C 1
ATOM 823 O O . THR A 1 101 ? -14.792 1.990 14.248 1.00 95.19 101 THR A O 1
ATOM 826 N N . VAL A 1 102 ? -12.624 2.451 13.946 1.00 94.19 102 VAL A N 1
ATOM 827 C CA . VAL A 1 102 ? -12.474 3.203 15.205 1.00 94.19 102 VAL A CA 1
ATOM 828 C C . VAL A 1 102 ? -13.399 4.423 15.258 1.00 94.19 102 VAL A C 1
ATOM 830 O O . VAL A 1 102 ? -14.001 4.696 16.294 1.00 94.19 102 VAL A O 1
ATOM 833 N N . GLN A 1 103 ? -13.569 5.138 14.146 1.00 93.25 103 GLN A N 1
ATOM 834 C CA . GLN A 1 103 ? -14.521 6.248 14.063 1.00 93.25 103 GLN A CA 1
ATOM 835 C C . GLN A 1 103 ? -15.963 5.775 14.273 1.00 93.25 103 GLN A C 1
ATOM 837 O O . GLN A 1 103 ? -16.720 6.419 14.995 1.00 93.25 103 GLN A O 1
ATOM 842 N N . SER A 1 104 ? -16.342 4.626 13.706 1.00 91.38 104 SER A N 1
ATOM 843 C CA . SER A 1 104 ? -17.677 4.059 13.915 1.00 91.38 104 SER A CA 1
ATOM 844 C C . SER A 1 104 ? -17.927 3.665 15.374 1.00 91.38 104 SER A C 1
ATOM 846 O O . SER A 1 104 ? -19.053 3.801 15.848 1.00 91.38 104 SER A O 1
ATOM 848 N N . MET A 1 105 ? -16.882 3.273 16.116 1.00 88.44 105 MET A N 1
ATOM 849 C CA . MET A 1 105 ? -16.998 2.909 17.531 1.00 88.44 105 MET A CA 1
ATOM 850 C C . MET A 1 105 ? -17.454 4.068 18.420 1.00 88.44 105 MET A C 1
ATOM 852 O O . MET A 1 105 ? -18.129 3.825 19.417 1.00 88.44 105 MET A O 1
ATOM 856 N N . GLN A 1 106 ? -17.149 5.317 18.052 1.00 84.62 106 GLN A N 1
ATOM 857 C CA . GLN A 1 106 ? -17.611 6.499 18.792 1.00 84.62 106 GLN A CA 1
ATOM 858 C C . GLN A 1 106 ? -19.138 6.651 18.758 1.00 84.62 106 GLN A C 1
ATOM 860 O O . GLN A 1 106 ? -19.719 7.221 19.675 1.00 84.62 106 GLN A O 1
ATOM 865 N N . ASN A 1 107 ? -19.790 6.108 17.728 1.00 83.44 107 ASN A N 1
ATOM 866 C CA . ASN A 1 107 ? -21.240 6.172 17.556 1.00 83.44 107 ASN A CA 1
ATOM 867 C C . ASN A 1 107 ? -21.967 4.958 18.161 1.00 83.44 107 ASN A C 1
ATOM 869 O O . ASN A 1 107 ? -23.191 4.860 18.058 1.00 83.44 107 ASN A O 1
ATOM 873 N N . ILE A 1 108 ? -21.245 4.012 18.775 1.00 86.50 108 ILE A N 1
ATOM 874 C CA . ILE A 1 108 ? -21.853 2.824 19.380 1.00 86.50 108 ILE A CA 1
ATOM 875 C C . ILE A 1 108 ? -22.491 3.211 20.717 1.00 86.50 108 ILE A C 1
ATOM 877 O O . ILE A 1 108 ? -21.817 3.359 21.737 1.00 86.50 108 ILE A O 1
ATOM 881 N N . GLN A 1 109 ? -23.822 3.306 20.719 1.00 83.88 109 GLN A N 1
ATOM 882 C CA . GLN A 1 109 ? -24.622 3.694 21.887 1.00 83.88 109 GLN A CA 1
ATOM 883 C C . GLN A 1 109 ? -24.464 2.743 23.082 1.00 83.88 109 GLN A C 1
ATOM 885 O O . GLN A 1 109 ? -24.599 3.171 24.226 1.00 83.88 109 GLN A O 1
ATOM 890 N N . HIS A 1 110 ? -24.134 1.469 22.842 1.00 85.06 110 HIS A N 1
ATOM 891 C CA . HIS A 1 110 ? -23.967 0.476 23.906 1.00 85.06 110 HIS A CA 1
ATOM 892 C C . HIS A 1 110 ? -22.920 0.890 24.944 1.00 85.06 110 HIS A C 1
ATOM 894 O O . HIS A 1 110 ? -23.139 0.668 26.131 1.00 85.06 110 HIS A O 1
ATOM 900 N N . PHE A 1 111 ? -21.817 1.531 24.537 1.00 86.38 111 PHE A N 1
ATOM 901 C CA . PHE A 1 111 ? -20.802 1.983 25.492 1.00 86.38 111 PHE A CA 1
ATOM 902 C C . PHE A 1 111 ? -21.338 3.075 26.422 1.00 86.38 111 PHE A C 1
ATOM 904 O O . PHE A 1 111 ? -21.099 3.013 27.628 1.00 86.38 111 PHE A O 1
ATOM 911 N N . THR A 1 112 ? -22.119 4.017 25.890 1.00 86.62 112 THR A N 1
ATOM 912 C CA . THR A 1 112 ? -22.766 5.076 26.678 1.00 86.62 112 THR A CA 1
ATOM 913 C C . THR A 1 112 ? -23.807 4.498 27.633 1.00 86.62 112 THR A C 1
ATOM 915 O O . THR A 1 112 ? -23.763 4.786 28.827 1.00 86.62 112 THR A O 1
ATOM 918 N N . ILE A 1 113 ? -24.679 3.609 27.144 1.00 88.88 113 ILE A N 1
ATOM 919 C CA . ILE A 1 113 ? -25.724 2.966 27.958 1.00 88.88 113 ILE A CA 1
ATOM 920 C C . ILE A 1 113 ? -25.098 2.157 29.102 1.00 88.88 113 ILE A C 1
ATOM 922 O O . ILE A 1 113 ? -25.519 2.276 30.252 1.00 88.88 113 ILE A O 1
ATOM 926 N N . ILE A 1 114 ? -24.058 1.363 28.818 1.00 91.44 114 ILE A N 1
ATOM 927 C CA . ILE A 1 114 ? -23.333 0.596 29.844 1.00 91.44 114 ILE A CA 1
ATOM 928 C C . ILE A 1 114 ? -22.706 1.543 30.873 1.00 91.44 114 ILE A C 1
ATOM 930 O O . ILE A 1 114 ? -22.803 1.297 32.077 1.00 91.44 114 ILE A O 1
ATOM 934 N N . GLN A 1 115 ? -22.084 2.637 30.426 1.00 90.06 115 GLN A N 1
ATOM 935 C CA . GLN A 1 115 ? -21.479 3.623 31.316 1.00 90.06 115 GLN A CA 1
ATOM 936 C C . GLN A 1 115 ? -22.517 4.268 32.248 1.00 90.06 115 GLN A C 1
ATOM 938 O O . GLN A 1 115 ? -22.252 4.413 33.443 1.00 90.06 115 GLN A O 1
ATOM 943 N N . GLU A 1 116 ? -23.686 4.642 31.732 1.00 90.94 116 GLU A N 1
ATOM 944 C CA . GLU A 1 116 ? -24.783 5.210 32.522 1.00 90.94 116 GLU A CA 1
ATOM 945 C C . GLU A 1 116 ? -25.346 4.199 33.521 1.00 90.94 116 GLU A C 1
ATOM 947 O O . GLU A 1 116 ? -25.459 4.511 34.708 1.00 90.94 116 GLU A O 1
ATOM 952 N N . CYS A 1 117 ? -25.589 2.957 33.092 1.00 92.25 117 CYS A N 1
ATOM 953 C CA . CYS A 1 117 ? -26.045 1.884 33.976 1.00 92.25 117 CYS A CA 1
ATOM 954 C C . CYS A 1 117 ? -25.071 1.656 35.143 1.00 92.25 117 CYS A C 1
ATOM 956 O O . CYS A 1 117 ? -25.490 1.533 36.296 1.00 92.25 117 CYS A O 1
ATOM 958 N N . LEU A 1 118 ? -23.761 1.647 34.872 1.00 94.38 118 LEU A N 1
ATOM 959 C CA . LEU A 1 118 ? -22.730 1.498 35.903 1.00 94.38 118 LEU A CA 1
ATOM 960 C C . LEU A 1 118 ? -22.704 2.688 36.869 1.00 94.38 118 LEU A C 1
ATOM 962 O O . LEU A 1 118 ? -22.608 2.482 38.081 1.00 94.38 118 LEU A O 1
ATOM 966 N N . LYS A 1 119 ? -22.822 3.923 36.366 1.00 93.62 119 LYS A N 1
ATOM 967 C CA . LYS A 1 119 ? -22.915 5.125 37.214 1.00 93.62 119 LYS A CA 1
ATOM 968 C C . LYS A 1 119 ? -24.129 5.049 38.143 1.00 93.62 119 LYS A C 1
ATOM 970 O O . LYS A 1 119 ? -23.971 5.229 39.353 1.00 93.62 119 LYS A O 1
ATOM 975 N N . SER A 1 120 ? -25.297 4.698 37.606 1.00 92.81 120 SER A N 1
ATOM 976 C CA . SER A 1 120 ? -26.537 4.523 38.370 1.00 92.81 120 SER A CA 1
ATOM 977 C C . SER A 1 120 ? -26.415 3.416 39.420 1.00 92.81 120 SER A C 1
ATOM 979 O O . SER A 1 120 ? -26.789 3.613 40.577 1.00 92.81 120 SER A O 1
ATOM 981 N N . ALA A 1 121 ? -25.810 2.276 39.074 1.00 94.31 121 ALA A N 1
ATOM 982 C CA . ALA A 1 121 ? -25.576 1.182 40.015 1.00 94.31 121 ALA A CA 1
ATOM 983 C C . ALA A 1 121 ? -24.640 1.590 41.170 1.00 94.31 121 ALA A C 1
ATOM 985 O O . ALA A 1 121 ? -24.910 1.274 42.333 1.00 94.31 121 ALA A O 1
ATOM 986 N N . ILE A 1 122 ? -23.564 2.332 40.882 1.00 94.81 122 ILE A N 1
ATOM 987 C CA . ILE A 1 122 ? -22.635 2.845 41.903 1.00 94.81 122 ILE A CA 1
ATOM 988 C C . ILE A 1 122 ? -23.340 3.846 42.827 1.00 94.81 122 ILE A C 1
ATOM 990 O O . ILE A 1 122 ? -23.192 3.758 44.049 1.00 94.81 122 ILE A O 1
ATOM 994 N N . ALA A 1 123 ? -24.112 4.781 42.268 1.00 93.44 123 ALA A N 1
ATOM 995 C CA . ALA A 1 123 ? -24.874 5.758 43.042 1.00 93.44 123 ALA A CA 1
ATOM 996 C C . ALA A 1 123 ? -25.909 5.073 43.949 1.00 93.44 123 ALA A C 1
ATOM 998 O O . ALA A 1 123 ? -25.984 5.361 45.148 1.00 93.44 123 ALA A O 1
ATOM 999 N N . SER A 1 124 ? -26.638 4.094 43.408 1.00 93.50 124 SER A N 1
ATOM 1000 C CA . SER A 1 124 ? -27.586 3.273 44.161 1.00 93.50 124 SER A CA 1
ATOM 1001 C C . SER A 1 124 ? -26.901 2.537 45.318 1.00 93.50 124 SER A C 1
ATOM 1003 O O . SER A 1 124 ? -27.349 2.630 46.463 1.00 93.50 124 SER A O 1
ATOM 1005 N N . LYS A 1 125 ? -25.742 1.907 45.076 1.00 94.25 125 LYS A N 1
ATOM 1006 C CA . LYS A 1 125 ? -24.955 1.254 46.132 1.00 94.25 125 LYS A CA 1
ATOM 1007 C C . LYS A 1 125 ? -24.558 2.232 47.243 1.00 94.25 125 LYS A C 1
ATOM 1009 O O . LYS A 1 125 ? -24.778 1.926 48.412 1.00 94.25 125 LYS A O 1
ATOM 1014 N N . LYS A 1 126 ? -24.024 3.411 46.903 1.00 93.00 126 LYS A N 1
ATOM 1015 C CA . LYS A 1 126 ? -23.647 4.436 47.898 1.00 93.00 126 LYS A CA 1
ATOM 1016 C C . LYS A 1 126 ? -24.842 4.855 48.762 1.00 93.00 126 LYS A C 1
ATOM 1018 O O . LYS A 1 126 ? -24.713 4.972 49.980 1.00 93.00 126 LYS A O 1
ATOM 1023 N N . ASN A 1 127 ? -26.014 5.029 48.151 1.00 90.38 127 ASN A N 1
ATOM 1024 C CA . ASN A 1 127 ? -27.248 5.350 48.870 1.00 90.38 127 ASN A CA 1
ATOM 1025 C C . ASN A 1 127 ? -27.692 4.221 49.810 1.00 90.38 127 ASN A C 1
ATOM 1027 O O . ASN A 1 127 ? -28.106 4.489 50.940 1.00 90.38 127 ASN A O 1
ATOM 1031 N N . LEU A 1 128 ? -27.587 2.964 49.376 1.00 91.69 128 LEU A N 1
ATOM 1032 C CA . LEU A 1 128 ? -27.897 1.807 50.215 1.00 91.69 128 LEU A CA 1
ATOM 1033 C C . LEU A 1 128 ? -26.914 1.657 51.381 1.00 91.69 128 LEU A C 1
ATOM 1035 O O . LEU A 1 128 ? -27.349 1.374 52.496 1.00 91.69 128 LEU A O 1
ATOM 1039 N N . ASP A 1 129 ? -25.619 1.882 51.156 1.00 91.62 129 ASP A N 1
ATOM 1040 C CA . ASP A 1 129 ? -24.590 1.814 52.199 1.00 91.62 129 ASP A CA 1
ATOM 1041 C C . ASP A 1 129 ? -24.788 2.915 53.256 1.00 91.62 129 ASP A C 1
ATOM 1043 O O . ASP A 1 12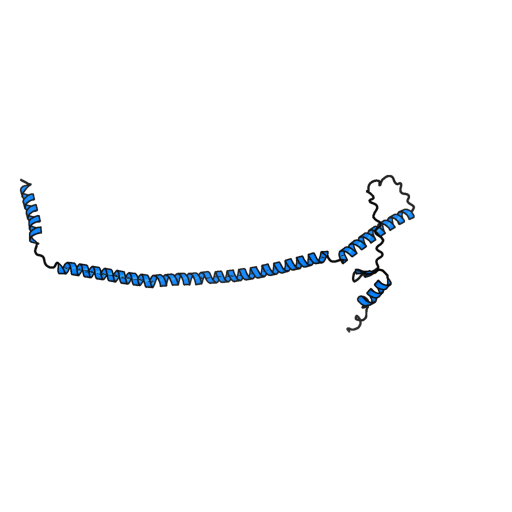9 ? -24.737 2.632 54.455 1.00 91.62 129 ASP A O 1
ATOM 1047 N N . ARG A 1 130 ? -25.141 4.140 52.836 1.00 90.56 130 ARG A N 1
ATOM 1048 C CA . ARG A 1 130 ? -25.537 5.231 53.746 1.00 90.56 130 ARG A CA 1
ATOM 1049 C C . ARG A 1 130 ? -26.754 4.856 54.594 1.00 90.56 130 ARG A C 1
ATOM 1051 O O . ARG A 1 130 ? -26.698 4.941 55.818 1.00 90.56 130 ARG A O 1
ATOM 1058 N N . ARG A 1 131 ? -27.821 4.348 53.966 1.00 85.38 131 ARG A N 1
ATOM 1059 C CA . ARG A 1 131 ? -29.032 3.891 54.676 1.00 85.38 131 ARG A CA 1
ATOM 1060 C C . ARG A 1 131 ? -28.751 2.719 55.623 1.00 85.38 131 ARG A C 1
ATOM 1062 O O . ARG A 1 131 ? -29.372 2.618 56.678 1.00 85.38 131 ARG A O 1
ATOM 1069 N N . LYS A 1 132 ? -27.831 1.812 55.273 1.00 87.62 132 LYS A N 1
ATOM 1070 C CA . LYS A 1 132 ? -27.389 0.727 56.166 1.00 87.62 132 LYS A CA 1
ATOM 1071 C C . LYS A 1 132 ? -26.655 1.270 57.390 1.00 87.62 132 LYS A C 1
ATOM 1073 O O . LYS A 1 132 ? -26.890 0.768 58.486 1.00 87.62 132 LYS A O 1
ATOM 1078 N N . LEU A 1 133 ? -25.808 2.286 57.221 1.00 83.62 133 LEU A N 1
ATOM 1079 C CA . LEU A 1 133 ? -25.097 2.929 58.326 1.00 83.62 133 LEU A CA 1
ATOM 1080 C C . LEU A 1 133 ? -26.072 3.619 59.292 1.00 83.62 133 LEU A C 1
ATOM 1082 O O . LEU A 1 133 ? -25.977 3.412 60.500 1.00 83.62 133 LEU A O 1
ATOM 1086 N N . GLU A 1 134 ? -27.058 4.341 58.749 1.00 79.12 134 GLU A N 1
ATOM 1087 C CA . GLU A 1 134 ? -28.152 4.967 59.509 1.00 79.12 134 GLU A CA 1
ATOM 1088 C C . GLU A 1 134 ? -28.962 3.922 60.303 1.00 79.12 134 GLU A C 1
ATOM 1090 O O . GLU A 1 134 ? -29.227 4.102 61.490 1.00 79.12 134 GLU A O 1
ATOM 1095 N N . ARG A 1 135 ? -29.300 2.780 59.684 1.00 74.94 135 ARG A N 1
ATOM 1096 C CA . ARG A 1 135 ? -30.045 1.681 60.335 1.00 74.94 135 ARG A CA 1
ATOM 1097 C C . ARG A 1 135 ? -29.227 0.896 61.361 1.00 74.94 135 ARG A C 1
ATOM 1099 O O . ARG A 1 135 ? -29.802 0.339 62.288 1.00 74.94 135 ARG A O 1
ATOM 1106 N N . SER A 1 136 ? -27.905 0.830 61.207 1.00 71.75 136 SER A N 1
ATOM 1107 C CA . SER A 1 136 ? -27.023 0.089 62.116 1.00 71.75 136 SER A CA 1
ATOM 1108 C C . SER A 1 136 ? -26.775 0.812 63.450 1.00 71.75 136 SER A C 1
ATOM 1110 O O . SER A 1 136 ? -26.073 0.262 64.298 1.00 71.75 136 SER A O 1
ATOM 1112 N N . GLY A 1 137 ? -27.310 2.021 63.659 1.00 57.31 137 GLY A N 1
ATOM 1113 C CA . GLY A 1 137 ? -27.295 2.689 64.966 1.00 57.31 137 GLY A CA 1
ATOM 1114 C C . GLY A 1 137 ? -25.903 3.046 65.503 1.00 57.31 137 GLY A C 1
ATOM 1115 O O . GLY A 1 137 ? -25.764 3.365 66.681 1.00 57.31 137 GLY A O 1
ATOM 1116 N N . LYS A 1 138 ? -24.856 3.024 64.669 1.00 53.69 138 LYS A N 1
ATOM 1117 C CA . LYS A 1 138 ? -23.562 3.609 65.032 1.00 53.69 138 LYS A CA 1
ATOM 1118 C C . LYS A 1 138 ? -23.619 5.101 64.739 1.00 53.69 138 LYS A C 1
ATOM 1120 O O . LYS A 1 138 ? -23.234 5.543 63.662 1.00 53.69 138 LYS A O 1
ATOM 1125 N N . ALA A 1 139 ? -24.073 5.873 65.723 1.00 49.12 139 ALA A N 1
ATOM 1126 C CA . ALA A 1 139 ? -23.713 7.279 65.839 1.00 49.12 13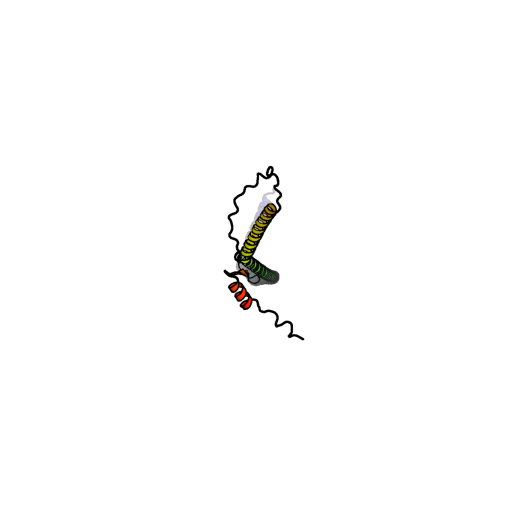9 ALA A CA 1
ATOM 1127 C C . ALA A 1 139 ? -22.185 7.362 66.011 1.00 49.12 139 ALA A C 1
ATOM 1129 O O . ALA A 1 139 ? -21.659 7.348 67.122 1.00 49.12 139 ALA A O 1
ATOM 1130 N N . PHE A 1 140 ? -21.449 7.335 64.901 1.00 46.59 140 PHE A N 1
ATOM 1131 C CA . PHE A 1 140 ? -20.029 7.641 64.906 1.00 46.59 140 PHE A CA 1
ATOM 1132 C C . PHE A 1 140 ? -19.899 9.148 65.129 1.00 46.59 140 PHE A C 1
ATOM 1134 O O . PHE A 1 140 ? -20.476 9.933 64.378 1.00 46.59 140 PHE A O 1
ATOM 1141 N N . ASN A 1 141 ? -19.196 9.532 66.197 1.00 46.22 141 ASN A N 1
ATOM 1142 C CA . ASN A 1 141 ? -18.878 10.919 66.522 1.00 46.22 141 ASN A CA 1
ATOM 1143 C C . ASN A 1 141 ? -18.340 11.636 65.276 1.00 46.22 141 ASN A C 1
ATOM 1145 O O . ASN A 1 141 ? -17.251 11.336 64.785 1.00 46.22 141 ASN A O 1
ATOM 1149 N N . LEU A 1 142 ? -19.129 12.575 64.761 1.00 51.94 142 LEU A N 1
ATOM 1150 C CA . LEU A 1 142 ? -18.779 13.400 63.619 1.00 51.94 142 LEU A CA 1
ATOM 1151 C C . LEU A 1 142 ? -17.846 14.517 64.095 1.00 51.94 142 LEU A C 1
ATOM 1153 O O . LEU A 1 142 ? -18.292 15.623 64.384 1.00 51.94 142 LEU A O 1
ATOM 1157 N N . SER A 1 143 ? -16.553 14.224 64.211 1.00 45.66 143 SER A N 1
ATOM 1158 C CA . SER A 1 143 ? -15.549 15.272 64.432 1.00 45.66 143 SER A CA 1
ATOM 1159 C C . SER A 1 143 ? -14.361 15.249 63.477 1.00 45.66 143 SER A C 1
ATOM 1161 O O . SER A 1 143 ? -13.548 16.150 63.586 1.00 45.66 143 SER A O 1
ATOM 1163 N N . ASN A 1 144 ? -14.254 14.321 62.512 1.00 47.50 144 ASN A N 1
ATOM 1164 C CA . ASN A 1 144 ? -13.042 14.233 61.674 1.00 47.50 144 ASN A CA 1
ATOM 1165 C C . ASN A 1 144 ? -13.236 13.779 60.210 1.00 47.50 144 ASN A C 1
ATOM 1167 O O . ASN A 1 144 ? -12.362 13.119 59.659 1.00 47.50 144 ASN A O 1
ATOM 1171 N N . VAL A 1 145 ? -14.329 14.150 59.534 1.00 46.97 145 VAL A N 1
ATOM 1172 C CA . VAL A 1 145 ? -14.360 14.105 58.051 1.00 46.97 145 VAL A CA 1
ATOM 1173 C C . VAL A 1 145 ? -15.032 15.366 57.509 1.00 46.97 145 VAL A C 1
ATOM 1175 O O . VAL A 1 145 ? -16.054 15.328 56.834 1.00 46.97 145 VAL A O 1
ATOM 1178 N N . ALA A 1 146 ? -14.470 16.516 57.871 1.00 46.84 146 ALA A N 1
ATOM 1179 C CA . ALA A 1 146 ? -14.709 17.767 57.170 1.00 46.84 146 ALA A CA 1
ATOM 1180 C C . ALA A 1 146 ? -13.560 17.960 56.176 1.00 46.84 146 ALA A C 1
ATOM 1182 O O . ALA A 1 146 ? -12.525 18.492 56.559 1.00 46.84 146 ALA A O 1
ATOM 1183 N N . ALA A 1 147 ? -13.725 17.446 54.956 1.00 44.53 147 ALA A N 1
ATOM 1184 C CA . ALA A 1 147 ? -13.099 17.932 53.719 1.00 44.53 147 ALA A CA 1
ATOM 1185 C C . ALA A 1 147 ? -13.263 16.875 52.620 1.00 44.53 147 ALA A C 1
ATOM 1187 O O . ALA A 1 147 ? -12.301 16.243 52.212 1.00 44.53 147 ALA A O 1
ATOM 1188 N N . ASP A 1 148 ? -14.484 16.687 52.140 1.00 39.31 148 ASP A N 1
ATOM 1189 C CA . ASP A 1 148 ? -14.659 16.457 50.712 1.00 39.31 148 ASP A CA 1
ATOM 1190 C C . ASP A 1 148 ? -15.839 17.323 50.298 1.00 39.31 148 ASP A C 1
ATOM 1192 O O . ASP A 1 148 ? -16.893 17.324 50.934 1.00 39.31 148 ASP A O 1
ATOM 1196 N N . VAL A 1 149 ? -15.581 18.179 49.317 1.00 49.03 149 VAL A N 1
ATOM 1197 C CA . VAL A 1 149 ? -16.511 19.160 48.773 1.00 49.03 149 VAL A CA 1
ATOM 1198 C C . VAL A 1 149 ? -17.709 18.393 48.219 1.00 49.03 149 VAL A C 1
ATOM 1200 O O . VAL A 1 149 ? -17.622 17.754 47.175 1.00 49.03 149 VAL A O 1
ATOM 1203 N N . TYR A 1 150 ? -18.816 18.415 48.961 1.00 50.19 150 TYR A N 1
ATOM 1204 C CA . TYR A 1 150 ? -20.100 17.899 48.507 1.00 50.19 150 TYR A CA 1
ATOM 1205 C C . TYR A 1 150 ? -20.669 18.890 47.496 1.00 50.19 150 TYR A C 1
ATOM 1207 O O . TYR A 1 150 ? -21.457 19.769 47.835 1.00 50.19 150 TYR A O 1
ATOM 1215 N N . GLU A 1 151 ? -20.246 18.748 46.247 1.00 53.03 151 GLU A N 1
ATOM 1216 C CA . GLU A 1 151 ? -21.140 19.042 45.139 1.00 53.03 151 GLU A CA 1
ATOM 1217 C C . GLU A 1 151 ? -22.293 18.043 45.284 1.00 53.03 151 GLU A C 1
ATOM 1219 O O . GLU A 1 151 ? -22.092 16.825 45.230 1.00 53.03 151 GLU A O 1
ATOM 1224 N N . GLU A 1 152 ? -23.463 18.559 45.662 1.00 51.97 152 GLU A N 1
ATOM 1225 C CA . GLU A 1 152 ? -24.690 17.784 45.795 1.00 51.97 152 GLU A CA 1
ATOM 1226 C C . GLU A 1 152 ? -24.843 16.959 44.513 1.00 51.97 152 GLU A C 1
ATOM 1228 O O . GLU A 1 152 ? -24.904 17.550 43.432 1.00 51.97 152 GLU A O 1
ATOM 1233 N N . PRO A 1 153 ? -24.797 15.613 44.579 1.00 50.25 153 PRO A N 1
ATOM 1234 C CA . PRO A 1 153 ? -24.930 14.823 43.377 1.00 50.25 153 PRO A CA 1
ATOM 1235 C C . PRO A 1 153 ? -26.337 15.096 42.877 1.00 50.25 153 PRO A C 1
ATOM 1237 O O . PRO A 1 153 ? -27.306 14.711 43.536 1.00 50.25 153 PRO A O 1
ATOM 1240 N N . GLU A 1 154 ? -26.413 15.801 41.748 1.00 57.50 154 GLU A N 1
ATOM 1241 C CA . GLU A 1 154 ? -27.619 15.969 40.956 1.00 57.50 154 GLU A CA 1
ATOM 1242 C C . GLU A 1 154 ? -28.308 14.609 40.968 1.00 57.50 154 GLU A C 1
ATOM 1244 O O . GLU A 1 154 ? -27.688 13.595 40.620 1.00 57.50 154 GLU A O 1
ATOM 1249 N N . VAL A 1 155 ? -29.506 14.562 41.557 1.00 55.06 155 VAL A N 1
ATOM 1250 C CA . VAL A 1 155 ? -30.278 13.333 41.709 1.00 55.06 155 VAL A CA 1
ATOM 1251 C C . VAL A 1 155 ? -30.610 12.901 40.294 1.00 55.06 155 VAL A C 1
ATOM 1253 O O . VAL A 1 155 ? -31.633 13.289 39.743 1.00 55.06 155 VAL A O 1
ATOM 1256 N N . LEU A 1 156 ? -29.689 12.159 39.682 1.00 50.84 156 LEU A N 1
ATOM 1257 C CA . LEU A 1 156 ? -29.914 11.505 38.418 1.00 50.84 156 LEU A CA 1
ATOM 1258 C C . LEU A 1 156 ? -31.073 10.573 38.724 1.00 50.84 156 LEU A C 1
ATOM 1260 O O . LEU A 1 156 ? -30.923 9.655 39.544 1.00 50.84 156 LEU A O 1
ATOM 1264 N N . GLU A 1 157 ? -32.240 10.905 38.173 1.00 54.28 157 GLU A N 1
ATOM 1265 C CA . GLU A 1 157 ? -33.437 10.091 38.301 1.00 54.28 157 GLU A CA 1
ATOM 1266 C C . GLU A 1 157 ? -33.019 8.644 38.092 1.00 54.28 157 GLU A C 1
ATOM 1268 O O . GLU A 1 157 ? -32.243 8.331 37.183 1.00 54.28 157 GLU A O 1
ATOM 1273 N N . SER A 1 158 ? -33.440 7.776 39.012 1.00 44.69 158 SER A N 1
ATOM 1274 C CA . SER A 1 158 ? -33.158 6.356 38.921 1.00 44.69 158 SER A CA 1
ATOM 1275 C C . SER A 1 158 ? -33.536 5.909 37.519 1.00 44.69 158 SER A C 1
ATOM 1277 O O . SER A 1 158 ? -34.719 5.887 37.182 1.00 44.69 158 SER A O 1
ATOM 1279 N N . VAL A 1 159 ? -32.539 5.577 36.699 1.00 53.69 159 VAL A N 1
ATOM 1280 C CA . VAL A 1 159 ? -32.774 4.963 35.396 1.00 53.69 159 VAL A CA 1
ATOM 1281 C C . VAL A 1 159 ? -33.176 3.516 35.678 1.00 53.69 159 VAL A C 1
ATOM 1283 O O . VAL A 1 159 ? -32.419 2.574 35.464 1.00 53.69 159 VAL A O 1
ATOM 1286 N N . GLU A 1 160 ? -34.359 3.341 36.265 1.00 59.19 160 GLU A N 1
ATOM 1287 C CA . GLU A 1 160 ? -35.103 2.091 36.273 1.00 59.19 160 GLU A CA 1
ATOM 1288 C C . GLU A 1 160 ? -35.638 1.918 34.851 1.00 59.19 160 GLU A C 1
ATOM 1290 O O . GLU A 1 160 ? -36.786 2.208 34.539 1.00 59.19 160 GLU A O 1
ATOM 1295 N N . GLY A 1 161 ? -34.735 1.548 33.947 1.00 65.25 161 GLY A N 1
ATOM 1296 C CA . GLY A 1 161 ? -35.059 1.251 32.563 1.00 65.25 161 GLY A CA 1
ATOM 1297 C C . GLY A 1 161 ? -35.237 -0.249 32.382 1.00 65.25 161 GLY A C 1
ATOM 1298 O O . GLY A 1 161 ? -34.396 -1.042 32.812 1.00 65.25 161 GLY A O 1
ATOM 1299 N N . PHE A 1 162 ? -36.302 -0.649 31.694 1.00 78.25 162 PHE A N 1
ATOM 1300 C CA . PHE A 1 162 ? -36.479 -2.019 31.228 1.00 78.25 162 PHE A CA 1
ATOM 1301 C C . PHE A 1 162 ? -35.570 -2.241 30.017 1.00 78.25 162 PHE A C 1
ATOM 1303 O O . PHE A 1 162 ? -35.982 -2.078 28.873 1.00 78.25 162 PHE A O 1
ATOM 1310 N N . ILE A 1 163 ? -34.298 -2.551 30.266 1.00 80.12 163 ILE A N 1
ATOM 1311 C CA . ILE A 1 163 ? -33.296 -2.727 29.209 1.00 80.12 163 ILE A CA 1
ATOM 1312 C C . ILE A 1 163 ? -33.160 -4.211 28.876 1.00 80.12 163 ILE A C 1
ATOM 1314 O O . ILE A 1 163 ? -32.914 -5.040 29.754 1.00 80.12 163 ILE A O 1
ATOM 1318 N N . CYS A 1 164 ? -33.291 -4.552 27.595 1.00 81.94 164 CYS A N 1
ATOM 1319 C CA . CYS A 1 164 ? -33.051 -5.910 27.122 1.00 81.94 164 CYS A CA 1
ATOM 1320 C C . CYS A 1 164 ? -31.561 -6.256 27.245 1.00 81.94 164 CYS A C 1
ATOM 1322 O O . CYS A 1 164 ? -30.741 -5.568 26.644 1.00 81.94 164 CYS A O 1
ATOM 1324 N N . PRO A 1 165 ? -31.166 -7.334 27.945 1.00 76.38 165 PRO A N 1
ATOM 1325 C CA . PRO A 1 165 ? -29.752 -7.642 28.152 1.00 76.38 165 PRO A CA 1
ATOM 1326 C C . PRO A 1 165 ? -29.046 -8.205 26.906 1.00 76.38 165 PRO A C 1
ATOM 1328 O O . PRO A 1 165 ? -27.829 -8.360 26.933 1.00 76.38 165 PRO A O 1
ATOM 1331 N N . ILE A 1 166 ? -29.775 -8.520 25.826 1.00 76.00 166 ILE A N 1
ATOM 1332 C CA . ILE A 1 166 ? -29.189 -9.053 24.583 1.00 76.00 166 ILE A CA 1
ATOM 1333 C C . ILE A 1 166 ? -28.962 -7.939 23.557 1.00 76.00 166 ILE A C 1
ATOM 1335 O O . ILE A 1 166 ? -27.858 -7.800 23.040 1.00 76.00 166 ILE A O 1
ATOM 1339 N N . CYS A 1 167 ? -29.980 -7.129 23.263 1.00 84.69 167 CYS A N 1
ATOM 1340 C CA . CYS A 1 167 ? -29.875 -6.052 22.271 1.00 84.69 167 CYS A CA 1
ATOM 1341 C C . CYS A 1 167 ? -29.652 -4.661 22.888 1.00 84.69 167 CYS A C 1
ATOM 1343 O O . CYS A 1 167 ? -29.449 -3.694 22.155 1.00 84.69 167 CYS A O 1
ATOM 1345 N N . MET A 1 168 ? -29.694 -4.548 24.221 1.00 77.94 168 MET A N 1
ATOM 1346 C CA . MET A 1 168 ? -29.495 -3.311 24.990 1.00 77.94 168 MET A CA 1
ATOM 1347 C C . MET A 1 168 ? -30.454 -2.173 24.612 1.00 77.94 168 MET A C 1
ATOM 1349 O O . MET A 1 168 ? -30.167 -1.006 24.871 1.00 77.94 168 MET A O 1
ATOM 1353 N N . GLN A 1 169 ? -31.606 -2.504 24.024 1.00 80.62 169 GLN A N 1
ATOM 1354 C CA . GLN A 1 169 ? -32.694 -1.555 23.809 1.00 80.62 169 GLN A CA 1
ATOM 1355 C C . GLN A 1 169 ? -33.396 -1.266 25.134 1.00 80.62 169 GLN A C 1
ATOM 1357 O O . GLN A 1 169 ? -33.702 -2.189 25.895 1.00 80.62 169 GLN A O 1
ATOM 1362 N N . ALA A 1 170 ? -33.631 0.017 25.396 1.00 79.94 170 ALA A N 1
ATOM 1363 C CA . ALA A 1 170 ? -34.352 0.497 26.563 1.00 79.94 170 ALA A CA 1
ATOM 1364 C C . ALA A 1 170 ? -35.842 0.639 26.243 1.00 79.94 170 ALA A C 1
ATOM 1366 O O . ALA A 1 170 ? -36.208 1.207 25.213 1.00 79.94 170 ALA A O 1
ATOM 1367 N N . TRP A 1 171 ? -36.683 0.148 27.146 1.00 81.38 171 TRP A N 1
ATOM 1368 C CA . TRP A 1 171 ? -38.136 0.188 27.033 1.00 81.38 171 TRP A CA 1
ATOM 1369 C C . TRP A 1 171 ? -38.745 0.968 28.193 1.00 81.38 171 TRP A C 1
ATOM 1371 O O . TRP A 1 171 ? -38.167 1.056 29.281 1.00 81.38 171 TRP A O 1
ATOM 1381 N N . THR A 1 172 ? -39.922 1.542 27.946 1.00 80.75 172 THR A N 1
ATOM 1382 C CA . THR A 1 172 ? -40.617 2.398 28.919 1.00 80.75 172 THR A CA 1
ATOM 1383 C C . THR A 1 172 ? -41.373 1.597 29.976 1.00 80.75 172 THR A C 1
ATOM 1385 O O . THR A 1 172 ? -41.611 2.095 31.073 1.00 80.75 172 THR A O 1
ATOM 1388 N N . ASN A 1 173 ? -41.724 0.344 29.673 1.00 84.00 173 ASN A N 1
ATOM 1389 C CA . ASN A 1 173 ? -42.437 -0.552 30.575 1.00 84.00 173 ASN A CA 1
ATOM 1390 C C . ASN A 1 173 ? -41.945 -2.009 30.457 1.00 84.00 173 ASN A C 1
ATOM 1392 O O . ASN A 1 173 ? -41.273 -2.397 29.497 1.00 84.00 173 ASN A O 1
ATOM 1396 N N . GLN A 1 174 ? -42.265 -2.816 31.473 1.00 82.06 174 GLN A N 1
ATOM 1397 C CA . GLN A 1 174 ? -41.826 -4.211 31.569 1.00 82.06 174 GLN A CA 1
ATOM 1398 C C . GLN A 1 174 ? -42.445 -5.099 30.487 1.00 82.06 174 GLN A C 1
ATOM 1400 O O . GLN A 1 174 ? -41.801 -6.033 30.013 1.00 82.06 174 GLN A O 1
ATOM 1405 N N . GLU A 1 175 ? -43.696 -4.838 30.118 1.00 85.38 175 GLU A N 1
ATOM 1406 C CA . GLU A 1 175 ? -44.445 -5.660 29.168 1.00 85.38 175 GLU A CA 1
ATOM 1407 C C . GLU A 1 175 ? -43.907 -5.519 27.745 1.00 85.38 175 GLU A C 1
ATOM 1409 O O . GLU A 1 175 ? -43.758 -6.530 27.065 1.00 85.38 175 GLU A O 1
ATOM 1414 N N . GLU A 1 176 ? -43.512 -4.318 27.326 1.00 85.75 176 GLU A N 1
ATOM 1415 C CA . GLU A 1 176 ? -42.821 -4.071 26.058 1.00 85.75 176 GLU A CA 1
ATOM 1416 C C . GLU A 1 176 ? -41.469 -4.783 26.007 1.00 85.75 176 GLU A C 1
ATOM 1418 O O . GLU A 1 176 ? -41.162 -5.448 25.017 1.00 85.75 176 GLU A O 1
ATOM 1423 N N . LEU A 1 177 ? -40.688 -4.720 27.092 1.00 85.88 177 LEU A N 1
ATOM 1424 C CA . LEU A 1 177 ? -39.431 -5.460 27.187 1.00 85.88 177 LEU A CA 1
ATOM 1425 C C . LEU A 1 177 ? -39.664 -6.973 27.057 1.00 85.88 177 LEU A C 1
ATOM 1427 O O . LEU A 1 177 ? -38.935 -7.650 26.330 1.00 85.88 177 LEU A O 1
ATOM 1431 N N . LEU A 1 178 ? -40.667 -7.512 27.755 1.00 82.56 178 LEU A N 1
ATOM 1432 C CA . LEU A 1 178 ? -40.998 -8.935 27.701 1.00 82.56 178 LEU A CA 1
ATOM 1433 C C . LEU A 1 178 ? -41.511 -9.342 26.316 1.00 82.56 178 LEU A C 1
ATOM 1435 O O . LEU A 1 178 ? -41.098 -10.376 25.803 1.00 82.56 178 LEU A O 1
ATOM 1439 N N . GLN A 1 179 ? -42.347 -8.534 25.666 1.00 84.88 179 GLN A N 1
ATOM 1440 C CA . GLN A 1 179 ? -42.808 -8.788 24.297 1.00 84.88 179 GLN A CA 1
ATOM 1441 C C . GLN A 1 179 ? -41.658 -8.746 23.285 1.00 84.88 179 GLN A C 1
ATOM 1443 O O . GLN A 1 179 ? -41.571 -9.604 22.403 1.00 84.88 179 GLN A O 1
ATOM 1448 N N . HIS A 1 180 ? -40.741 -7.789 23.421 1.00 87.00 180 HIS A N 1
ATOM 1449 C CA . HIS A 1 180 ? -39.527 -7.733 22.616 1.00 87.00 180 HIS A CA 1
ATOM 1450 C C . HIS A 1 180 ? -38.654 -8.978 22.834 1.00 87.00 180 HIS A C 1
ATOM 1452 O O . HIS A 1 180 ? -38.207 -9.603 21.870 1.00 87.00 180 HIS A O 1
ATOM 1458 N N . TRP A 1 181 ? -38.470 -9.386 24.093 1.00 81.94 181 TRP A N 1
ATOM 1459 C CA . TRP A 1 181 ? -37.756 -10.611 24.435 1.00 81.94 181 TRP A CA 1
ATOM 1460 C C . TRP A 1 181 ? -38.409 -11.828 23.775 1.00 81.94 181 TRP A C 1
ATOM 1462 O O . TRP A 1 181 ? -37.729 -12.560 23.061 1.00 81.94 181 TRP A O 1
ATOM 1472 N N . HIS A 1 182 ? -39.728 -11.987 23.924 1.00 84.12 182 HIS A N 1
ATOM 1473 C CA . HIS A 1 182 ? -40.509 -13.089 23.355 1.00 84.12 182 HIS A CA 1
ATOM 1474 C C . HIS A 1 182 ? -40.506 -13.139 21.820 1.00 84.12 182 HIS A C 1
ATOM 1476 O O . HIS A 1 182 ? -40.563 -14.212 21.232 1.00 84.12 182 HIS A O 1
ATOM 1482 N N . SER A 1 183 ? -40.415 -11.995 21.149 1.00 82.19 183 SER A N 1
ATOM 1483 C CA . SER A 1 183 ? -40.427 -11.936 19.681 1.00 82.19 183 SER A CA 1
ATOM 1484 C C . SER A 1 183 ? -39.041 -12.059 19.046 1.00 82.19 183 SER A C 1
ATOM 1486 O O . SER A 1 183 ? -38.922 -12.585 17.942 1.00 82.19 183 SER A O 1
ATOM 1488 N N . THR A 1 184 ? -37.997 -11.571 19.721 1.00 79.19 184 THR A N 1
ATOM 1489 C CA . THR A 1 184 ? -36.673 -11.353 19.105 1.00 79.19 184 THR A CA 1
ATOM 1490 C C . THR A 1 184 ? -35.592 -12.273 19.671 1.00 79.19 184 THR A C 1
ATOM 1492 O O . THR A 1 184 ? -34.627 -12.601 18.982 1.00 79.19 184 THR A O 1
ATOM 1495 N N . HIS A 1 185 ? -35.735 -12.694 20.927 1.00 80.12 185 HIS A N 1
ATOM 1496 C CA . HIS A 1 185 ? -34.703 -13.431 21.660 1.00 80.12 185 HIS A CA 1
ATOM 1497 C C . HIS A 1 185 ? -35.191 -14.753 22.256 1.00 80.12 185 HIS A C 1
ATOM 1499 O O . HIS A 1 185 ? -34.375 -15.621 22.559 1.00 80.12 185 HIS A O 1
ATOM 1505 N N . ASP A 1 186 ? -36.503 -14.956 22.363 1.00 65.56 186 ASP A N 1
ATOM 1506 C CA . ASP A 1 186 ? -37.142 -16.196 22.810 1.00 65.56 186 ASP A CA 1
ATOM 1507 C C . ASP A 1 186 ? -37.209 -17.234 21.686 1.00 65.56 186 ASP A C 1
ATOM 1509 O O . ASP A 1 186 ? -38.176 -17.967 21.508 1.00 65.56 186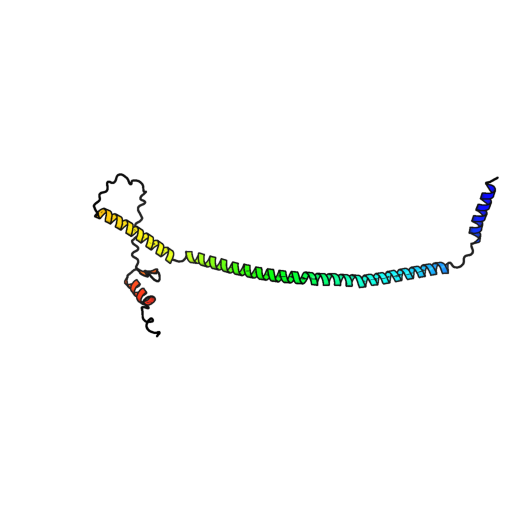 ASP A O 1
ATOM 1513 N N . ILE A 1 187 ? -36.106 -17.351 20.947 1.00 60.41 187 ILE A N 1
ATOM 1514 C CA . ILE A 1 187 ? -35.768 -18.577 20.234 1.00 60.41 187 ILE A CA 1
ATOM 1515 C C . ILE A 1 187 ? -35.158 -19.511 21.282 1.00 60.41 187 ILE A C 1
ATOM 1517 O O . ILE A 1 187 ? -33.970 -19.830 21.282 1.00 60.41 187 ILE A O 1
ATOM 1521 N N . ARG A 1 188 ? -35.969 -19.886 22.269 1.00 56.28 188 ARG A N 1
ATOM 1522 C CA . ARG A 1 188 ? -35.584 -20.868 23.267 1.00 56.28 188 ARG A CA 1
ATOM 1523 C C . ARG A 1 188 ? -35.710 -22.268 22.661 1.00 56.28 188 ARG A C 1
ATOM 1525 O O . ARG A 1 188 ? -36.790 -22.704 22.285 1.00 56.28 188 ARG A O 1
ATOM 1532 N N . ILE A 1 189 ? -34.586 -22.985 22.655 1.00 51.12 189 ILE A N 1
ATOM 1533 C CA .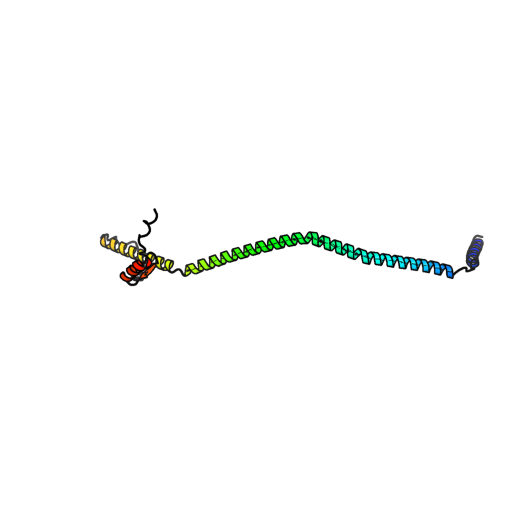 ILE A 1 189 ? -34.530 -24.352 23.202 1.00 51.12 189 ILE A CA 1
ATOM 1534 C C . ILE A 1 189 ? -35.342 -25.412 22.417 1.00 51.12 189 ILE A C 1
ATOM 1536 O O . ILE A 1 189 ? -35.916 -26.318 23.003 1.00 51.12 189 ILE A O 1
ATOM 1540 N N . THR A 1 190 ? -35.404 -25.346 21.082 1.00 42.97 190 THR A N 1
ATOM 1541 C CA . THR A 1 190 ? -36.054 -26.409 20.271 1.00 42.97 190 THR A CA 1
ATOM 1542 C C . THR A 1 190 ? -35.155 -27.072 19.226 1.00 42.97 190 THR A C 1
ATOM 1544 O O . THR A 1 190 ? -35.634 -27.912 18.472 1.00 42.97 190 THR A O 1
ATOM 1547 N N . GLN A 1 191 ? -33.853 -26.759 19.172 1.00 44.84 191 GLN A N 1
ATOM 1548 C CA . GLN A 1 191 ? -32.943 -27.370 18.183 1.00 44.84 191 GLN A CA 1
ATOM 1549 C C . GLN A 1 191 ? -31.769 -28.179 18.757 1.00 44.84 191 GLN A C 1
ATOM 1551 O O . GLN A 1 191 ? -30.961 -28.674 17.977 1.00 44.84 191 GLN A O 1
ATOM 1556 N N . GLU A 1 192 ? -31.681 -28.390 20.074 1.00 43.94 192 GLU A N 1
ATOM 1557 C CA . GLU A 1 192 ? -30.630 -29.254 20.649 1.00 43.94 192 GLU A CA 1
ATOM 1558 C C . GLU A 1 192 ? -30.974 -30.760 20.658 1.00 43.94 192 GLU A C 1
ATOM 1560 O O . GLU A 1 192 ? -30.094 -31.565 20.933 1.00 43.94 192 GLU A O 1
ATOM 1565 N N . GLU A 1 193 ? -32.186 -31.181 20.264 1.00 45.91 193 GLU A N 1
ATOM 1566 C CA . GLU A 1 193 ? -32.582 -32.610 20.241 1.00 45.91 193 GLU A CA 1
ATOM 1567 C C . GLU A 1 193 ? -32.716 -33.229 18.832 1.00 45.91 193 GLU A C 1
ATOM 1569 O O . GLU A 1 193 ? -33.166 -34.362 18.696 1.00 45.91 193 GLU A O 1
ATOM 1574 N N . ALA A 1 194 ? -32.324 -32.529 17.761 1.00 43.41 194 ALA A N 1
ATOM 1575 C CA . ALA A 1 194 ? -32.536 -33.003 16.384 1.00 43.41 194 ALA A CA 1
ATOM 1576 C C . ALA A 1 194 ? -31.245 -33.199 15.572 1.00 43.41 194 ALA A C 1
ATOM 1578 O O . ALA A 1 194 ? -31.225 -32.870 14.386 1.00 43.41 194 ALA A O 1
ATOM 1579 N N . LYS A 1 195 ? -30.176 -33.717 16.193 1.00 41.25 195 LYS A N 1
ATOM 1580 C CA . LYS A 1 195 ? -29.031 -34.343 15.499 1.00 41.25 195 LYS A CA 1
ATOM 1581 C C . LYS A 1 195 ? -28.417 -35.456 16.362 1.00 41.25 195 LYS A C 1
ATOM 1583 O O . LYS A 1 195 ? -27.332 -35.283 16.914 1.00 41.25 195 LYS A O 1
ATOM 1588 N N . GLU A 1 196 ? -29.138 -36.571 16.473 1.00 40.09 196 GLU A N 1
ATOM 1589 C CA . GLU A 1 196 ? -28.504 -37.898 16.366 1.00 40.09 196 GLU A CA 1
ATOM 1590 C C . GLU A 1 196 ? -28.129 -38.163 14.901 1.00 40.09 196 GLU A C 1
ATOM 1592 O O . GLU A 1 196 ? -28.904 -37.735 14.009 1.00 40.09 196 GLU A O 1
#

pLDDT: mean 76.22, std 18.96, range [39.31, 98.44]

Organism: Acropora cervicornis (NCBI:txid6130)

Sequence (196 aa):
MAGITEIYTAKAMLDSHRAHGIRPDLIGLESSSQETEYRLRRERFLENIHTMLNEPSVGLYRVQEHVRRSLPQLVDKKVEMQNLHKKVEGTSYDVEYSLKTVQSMQNIQHFTIIQECLKSAIASKKNLDRRKLERSGKAFNLSNVAADVYEEPEVLESVEGFICPICMQAW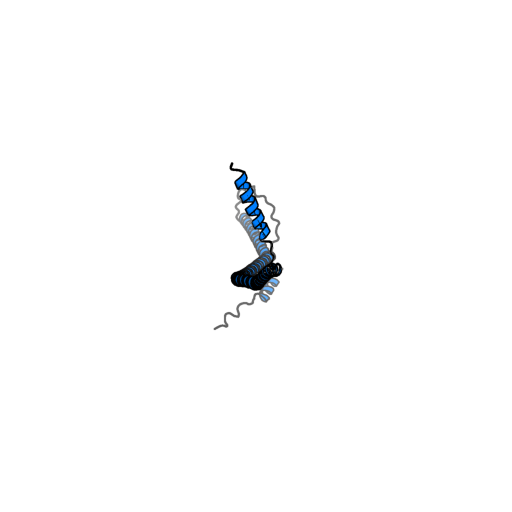TNQEELLQHWHSTHDIRITQEEAKE